Protein AF-A0A962HB87-F1 (afdb_monomer)

Radius of gyration: 20.42 Å; Cα contacts (8 Å, |Δi|>4): 822; chains: 1; bounding box: 53×72×51 Å

pLDDT: mean 78.29, std 20.95, range [30.58, 98.19]

Structure (mmCIF, N/CA/C/O backbone):
data_AF-A0A962HB87-F1
#
_entry.id   AF-A0A962HB87-F1
#
loop_
_atom_site.group_PDB
_atom_site.id
_atom_site.type_symbol
_atom_site.label_atom_id
_atom_site.label_alt_id
_atom_site.label_comp_id
_atom_site.label_asym_id
_atom_site.label_entity_id
_atom_site.label_seq_id
_atom_site.pdbx_PDB_ins_code
_atom_site.Cartn_x
_atom_site.Cartn_y
_atom_site.Cartn_z
_atom_site.occupancy
_atom_site.B_iso_or_equiv
_atom_site.auth_seq_id
_atom_site.auth_comp_id
_atom_site.auth_asym_id
_atom_site.auth_atom_id
_atom_site.pdbx_PDB_model_num
ATOM 1 N N . MET A 1 1 ? -7.425 15.024 -18.442 1.00 39.56 1 MET A N 1
ATOM 2 C CA . MET A 1 1 ? -6.802 15.420 -17.168 1.00 39.56 1 MET A CA 1
ATOM 3 C C . MET A 1 1 ? -7.859 16.196 -16.422 1.00 39.56 1 MET A C 1
ATOM 5 O O . MET A 1 1 ? -8.235 17.252 -16.914 1.00 39.56 1 MET A O 1
ATOM 9 N N . LEU A 1 2 ? -8.414 15.653 -15.336 1.00 40.72 2 LEU A N 1
ATOM 10 C CA . LEU A 1 2 ? -9.205 16.483 -14.429 1.00 40.72 2 LEU A CA 1
ATOM 11 C C . LEU A 1 2 ? -8.192 17.249 -13.582 1.00 40.72 2 LEU A C 1
ATOM 13 O O . LEU A 1 2 ? -7.713 16.744 -12.571 1.00 40.72 2 LEU A O 1
ATOM 17 N N . LEU A 1 3 ? -7.794 18.420 -14.068 1.00 38.81 3 LEU A N 1
ATOM 18 C CA . LEU A 1 3 ? -7.028 19.355 -13.265 1.00 38.81 3 LEU A CA 1
ATOM 19 C C . LEU A 1 3 ? -8.035 20.120 -12.414 1.00 38.81 3 LEU A C 1
ATOM 21 O O . LEU A 1 3 ? -8.744 20.989 -12.918 1.00 38.81 3 LEU A O 1
ATOM 25 N N . VAL A 1 4 ? -8.138 19.755 -11.140 1.00 46.34 4 VAL A N 1
ATOM 26 C CA . VAL A 1 4 ? -8.880 20.563 -10.173 1.00 46.34 4 VAL A C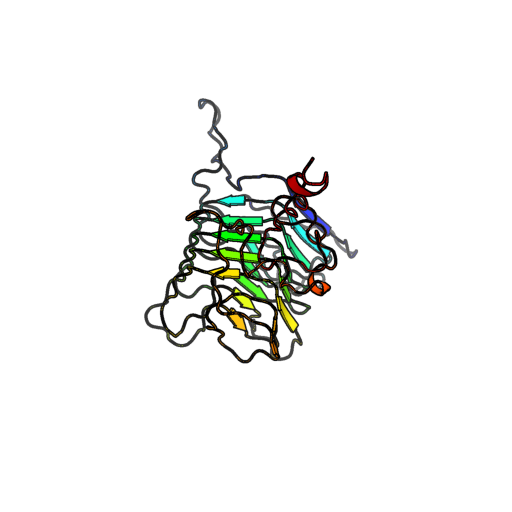A 1
ATOM 27 C C . VAL A 1 4 ? -7.919 21.642 -9.681 1.00 46.34 4 VAL A C 1
ATOM 29 O O . VAL A 1 4 ? -7.225 21.458 -8.686 1.00 46.34 4 VAL A O 1
ATOM 32 N N . ASN A 1 5 ? -7.822 22.741 -10.432 1.00 36.81 5 ASN A N 1
ATOM 33 C CA . ASN A 1 5 ? -7.091 23.924 -9.986 1.00 36.81 5 ASN A CA 1
ATOM 34 C C . ASN A 1 5 ? -7.968 24.701 -9.004 1.00 36.81 5 ASN A C 1
ATOM 36 O O . ASN A 1 5 ? -8.999 25.255 -9.385 1.00 36.81 5 ASN A O 1
ATOM 40 N N . PHE A 1 6 ? -7.543 24.760 -7.747 1.00 46.97 6 PHE A N 1
ATOM 41 C CA . PHE A 1 6 ? -8.095 25.693 -6.775 1.00 46.97 6 PHE A CA 1
ATOM 42 C C . PHE A 1 6 ? -7.324 27.011 -6.889 1.00 46.97 6 PHE A C 1
ATOM 44 O O . PHE A 1 6 ? -6.296 27.189 -6.246 1.00 46.97 6 PHE A O 1
ATOM 51 N N . GLU A 1 7 ? -7.784 27.935 -7.735 1.00 34.09 7 GLU A N 1
ATOM 52 C CA . GLU A 1 7 ? -7.270 29.308 -7.705 1.00 34.09 7 GLU A CA 1
ATOM 53 C C . GLU A 1 7 ? -7.889 30.050 -6.516 1.00 34.09 7 GLU A C 1
ATOM 55 O O . GLU A 1 7 ? -9.057 30.441 -6.542 1.00 34.09 7 GLU A O 1
ATOM 60 N N . THR A 1 8 ? -7.112 30.262 -5.455 1.00 42.31 8 THR A N 1
ATOM 61 C CA . THR A 1 8 ? -7.540 31.088 -4.323 1.00 42.31 8 THR A CA 1
ATOM 62 C C . THR A 1 8 ? -7.054 32.522 -4.513 1.00 42.31 8 THR A C 1
ATOM 64 O O . THR A 1 8 ? -5.882 32.831 -4.311 1.00 42.31 8 THR A O 1
ATOM 67 N N . ARG A 1 9 ? -7.964 33.433 -4.870 1.00 35.62 9 ARG A N 1
ATOM 68 C CA . ARG A 1 9 ? -7.764 34.885 -4.731 1.00 35.62 9 ARG A CA 1
ATOM 69 C C . ARG A 1 9 ? -8.568 35.399 -3.543 1.00 35.62 9 ARG A C 1
ATOM 71 O O . ARG A 1 9 ? -9.601 36.019 -3.762 1.00 35.62 9 ARG A O 1
ATOM 78 N N . LEU A 1 10 ? -8.138 35.168 -2.305 1.00 40.84 10 LEU A N 1
ATOM 79 C CA . LEU A 1 10 ? -8.706 35.902 -1.168 1.00 40.84 10 LEU A CA 1
ATOM 80 C C . LEU A 1 10 ? -7.620 36.257 -0.144 1.00 40.84 10 LEU A C 1
ATOM 82 O O . LEU A 1 10 ? -6.915 35.363 0.317 1.00 40.84 10 LEU A O 1
ATOM 86 N N . PRO A 1 11 ? -7.469 37.546 0.212 1.00 42.53 11 PRO A N 1
ATOM 87 C CA . PRO A 1 11 ? -6.546 37.968 1.250 1.00 42.53 11 PRO A CA 1
ATOM 88 C C . PRO A 1 11 ? -7.166 37.779 2.643 1.00 42.53 11 PRO A C 1
ATOM 90 O O . PRO A 1 11 ? -8.218 38.346 2.937 1.00 42.53 11 PRO A O 1
ATOM 93 N N . GLY A 1 12 ? -6.461 37.047 3.510 1.00 48.28 12 GLY A N 1
ATOM 94 C CA . GLY A 1 12 ? -6.441 37.316 4.950 1.00 48.28 12 GLY A CA 1
ATOM 95 C C . GLY A 1 12 ? -7.470 36.613 5.833 1.00 48.28 12 GLY A C 1
ATOM 96 O O . GLY A 1 12 ? -8.131 37.303 6.597 1.00 48.28 12 GLY A O 1
ATOM 97 N N . ASN A 1 13 ? -7.575 35.280 5.777 1.00 46.69 13 ASN A N 1
ATOM 98 C CA . ASN A 1 13 ? -7.999 34.434 6.907 1.00 46.69 13 ASN A CA 1
ATOM 99 C C . ASN A 1 13 ? -7.683 32.960 6.599 1.00 46.69 13 ASN A C 1
ATOM 101 O O . ASN A 1 13 ? -7.999 32.482 5.509 1.00 46.69 13 ASN A O 1
ATOM 105 N N . SER A 1 14 ? -7.122 32.237 7.573 1.00 50.66 14 SER A N 1
ATOM 106 C CA . SER A 1 14 ? -6.808 30.805 7.498 1.00 50.66 14 SER A CA 1
ATOM 107 C C . SER A 1 14 ? -8.081 29.978 7.281 1.00 50.66 14 SER A C 1
ATOM 109 O O . SER A 1 14 ? -8.786 29.623 8.224 1.00 50.66 14 SER A O 1
ATOM 111 N N . ALA A 1 15 ? -8.420 29.705 6.026 1.00 53.00 15 ALA A N 1
ATOM 112 C CA . ALA A 1 15 ? -9.544 28.849 5.680 1.00 53.00 15 ALA A CA 1
ATOM 113 C C . ALA A 1 15 ? -9.094 27.382 5.713 1.00 53.00 15 ALA A C 1
ATOM 115 O O . ALA A 1 15 ? -8.174 26.996 4.995 1.00 53.00 15 ALA A O 1
ATOM 116 N N . SER A 1 16 ? -9.747 26.559 6.537 1.00 50.25 16 SER A N 1
ATOM 117 C CA . SER A 1 16 ? -9.610 25.103 6.465 1.00 50.25 16 SER A CA 1
ATOM 118 C C . SER A 1 16 ? -10.424 24.583 5.286 1.00 50.25 16 SER A C 1
ATOM 120 O O . SER A 1 16 ? -11.636 24.805 5.213 1.00 50.25 16 SER A O 1
ATOM 122 N N . TYR A 1 17 ? -9.770 23.878 4.367 1.00 54.25 17 TYR A N 1
ATOM 123 C CA . TYR A 1 17 ? -10.432 23.283 3.211 1.00 54.25 17 TYR A CA 1
ATOM 124 C C . TYR A 1 17 ? -10.603 21.777 3.414 1.00 54.25 17 TYR A C 1
ATOM 126 O O . TYR A 1 17 ? -9.676 21.072 3.812 1.00 54.25 17 TYR A O 1
ATOM 134 N N . HIS A 1 18 ? -11.796 21.278 3.095 1.00 53.50 18 HIS A N 1
ATOM 135 C CA . HIS A 1 18 ? -12.068 19.850 2.989 1.00 53.50 18 HIS A CA 1
ATOM 136 C C . HIS A 1 18 ? -12.361 19.522 1.529 1.00 53.50 18 HIS A C 1
ATOM 138 O O . HIS A 1 18 ? -13.413 19.881 1.001 1.00 53.50 18 HIS A O 1
ATOM 144 N N . PHE A 1 19 ? -11.430 18.831 0.877 1.00 63.41 19 PHE A N 1
ATOM 145 C CA . PHE A 1 19 ? -11.654 18.260 -0.445 1.00 63.41 19 PHE A CA 1
ATOM 146 C C . PHE A 1 19 ? -11.861 1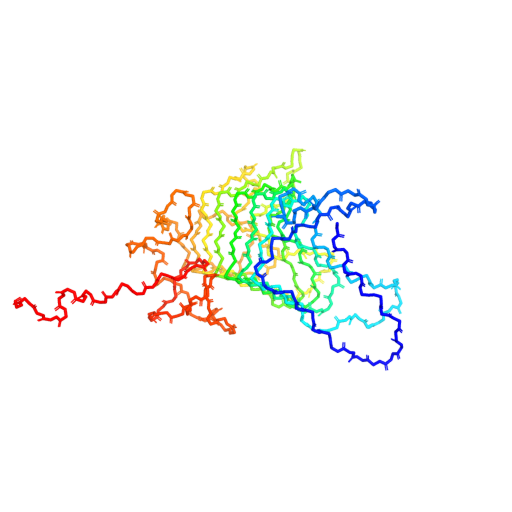6.756 -0.303 1.00 63.41 19 PHE A C 1
ATOM 148 O O . PHE A 1 19 ? -10.965 16.040 0.151 1.00 63.41 19 PHE A O 1
ATOM 155 N N . ARG A 1 20 ? -13.052 16.280 -0.678 1.00 60.31 20 ARG A N 1
ATOM 156 C CA . ARG A 1 20 ? -13.394 14.858 -0.673 1.00 60.31 20 ARG A CA 1
ATOM 157 C C . ARG A 1 20 ? -13.777 14.414 -2.074 1.00 60.31 20 ARG A C 1
ATOM 159 O O . ARG A 1 20 ? -14.745 14.915 -2.641 1.00 60.31 20 ARG A O 1
ATOM 166 N N . LEU A 1 21 ? -13.052 13.427 -2.587 1.00 67.25 21 LEU A N 1
ATOM 167 C CA . LEU A 1 21 ? -13.475 12.634 -3.736 1.00 67.25 21 LEU A CA 1
ATOM 168 C C . LEU A 1 21 ? -13.916 11.265 -3.225 1.00 67.25 21 LEU A C 1
ATOM 170 O O . LEU A 1 21 ? -13.151 10.584 -2.541 1.00 67.25 21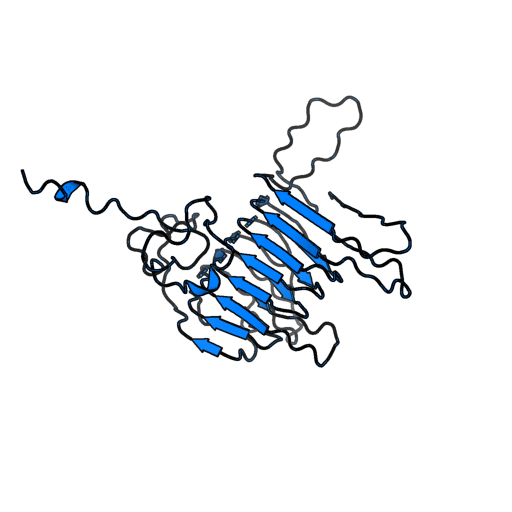 LEU A O 1
ATOM 174 N N . SER A 1 22 ? -15.157 10.885 -3.524 1.00 52.31 22 SER A N 1
ATOM 175 C CA . SER A 1 22 ? -15.728 9.610 -3.088 1.00 52.31 22 SER A CA 1
ATOM 176 C C . SER A 1 22 ? -16.759 9.064 -4.065 1.00 52.31 22 SER A C 1
ATOM 178 O O . SER A 1 22 ? -17.459 9.836 -4.720 1.00 52.31 22 SER A O 1
ATOM 180 N N . GLY A 1 23 ? -16.897 7.740 -4.083 1.00 46.09 23 GLY A N 1
ATOM 181 C CA . GLY A 1 23 ? -17.820 6.996 -4.942 1.00 46.09 23 GLY A CA 1
ATOM 182 C C . GLY A 1 23 ? -17.045 6.134 -5.933 1.00 46.09 23 GLY A C 1
ATOM 183 O O . GLY A 1 23 ? -15.919 6.489 -6.262 1.00 46.09 23 GLY A O 1
ATOM 184 N N . GLY A 1 24 ? -17.644 5.024 -6.393 1.00 46.91 24 GLY A N 1
ATOM 185 C CA . GLY A 1 24 ? -17.055 4.027 -7.307 1.00 46.91 24 GLY A CA 1
ATOM 186 C C . GLY A 1 24 ? -16.777 4.573 -8.711 1.00 46.91 24 GLY A C 1
ATOM 187 O O . GLY A 1 24 ? -17.326 4.114 -9.709 1.00 46.91 24 GLY A O 1
ATOM 188 N N . TRP A 1 25 ? -15.969 5.620 -8.764 1.00 46.50 25 TRP A N 1
ATOM 189 C CA . TRP A 1 25 ? -15.557 6.343 -9.943 1.00 46.50 25 TRP A CA 1
ATOM 190 C C . TRP A 1 25 ? -14.415 5.557 -10.577 1.00 46.50 25 TRP A C 1
ATOM 192 O O . TRP A 1 25 ? -13.350 5.407 -9.974 1.00 46.50 25 TRP A O 1
ATOM 202 N N . ASN A 1 26 ? -14.621 5.080 -11.804 1.00 48.66 26 ASN A N 1
ATOM 203 C CA . ASN A 1 26 ? -13.505 4.759 -12.684 1.00 48.66 26 ASN A CA 1
ATOM 204 C C . ASN A 1 26 ? -12.923 6.099 -13.136 1.00 48.66 26 ASN A C 1
ATOM 206 O O . ASN A 1 26 ? -13.528 6.782 -13.964 1.00 48.66 26 ASN A O 1
ATOM 210 N N . ALA A 1 27 ? -11.799 6.516 -12.544 1.00 47.53 27 ALA A N 1
ATOM 211 C CA . ALA A 1 27 ? -11.154 7.794 -12.847 1.00 47.53 27 ALA A CA 1
ATOM 212 C C . ALA A 1 27 ? -10.672 7.798 -14.305 1.00 47.53 27 ALA A C 1
ATOM 214 O O . ALA A 1 27 ? -9.601 7.314 -14.664 1.00 47.53 27 ALA A O 1
ATOM 215 N N . GLY A 1 28 ? -11.550 8.309 -15.155 1.00 41.16 28 GLY A N 1
ATOM 216 C CA . GLY A 1 28 ? -11.690 7.869 -16.521 1.00 41.16 28 GLY A CA 1
ATOM 217 C C . GLY A 1 28 ? -12.149 9.001 -17.423 1.00 41.16 28 GLY A C 1
ATOM 218 O O . GLY A 1 28 ? -13.159 8.841 -18.094 1.00 41.16 28 GLY A O 1
ATOM 219 N N . CYS A 1 29 ? -11.538 10.190 -17.365 1.00 39.91 29 CYS A N 1
ATOM 220 C CA . CYS A 1 29 ? -12.076 11.330 -18.110 1.00 39.91 29 CYS A CA 1
ATOM 221 C C . CYS A 1 29 ? -12.055 11.055 -19.620 1.00 39.91 29 CYS A C 1
ATOM 223 O O . CYS A 1 29 ? -10.989 11.008 -20.239 1.00 39.91 29 CYS A O 1
ATOM 225 N N . THR A 1 30 ? -13.249 10.939 -20.200 1.00 36.50 30 THR A N 1
ATOM 226 C CA . THR A 1 30 ? -13.499 10.993 -21.637 1.00 36.50 30 THR A CA 1
ATOM 227 C C . THR A 1 30 ? -13.106 12.353 -22.201 1.00 36.50 30 THR A C 1
ATOM 229 O O . THR A 1 30 ? -13.353 13.398 -21.596 1.00 36.50 30 THR A O 1
ATOM 232 N N . GLN A 1 31 ? -12.539 12.337 -23.403 1.00 37.16 31 GLN A N 1
ATOM 233 C CA . GLN A 1 31 ? -12.511 13.489 -24.293 1.00 37.16 31 GLN A CA 1
ATOM 234 C C . GLN A 1 31 ? -13.960 13.929 -24.557 1.00 37.16 31 GLN A C 1
ATOM 236 O O . GLN A 1 31 ? -14.792 13.111 -24.945 1.00 37.16 31 GLN A O 1
ATOM 241 N N . GLN A 1 32 ? -14.276 15.202 -24.325 1.00 32.53 32 GLN A N 1
ATOM 242 C CA . GLN A 1 32 ? -15.564 15.766 -24.717 1.00 32.53 32 GLN A CA 1
ATOM 243 C C . GLN A 1 32 ? -15.655 15.707 -26.249 1.00 32.53 32 GLN A C 1
ATOM 245 O O . GLN A 1 32 ? -14.817 16.291 -26.940 1.00 32.53 32 GLN A O 1
ATOM 250 N N . ALA A 1 33 ? -16.632 14.975 -26.791 1.00 35.03 33 ALA A N 1
ATOM 251 C CA . ALA A 1 33 ? -16.948 15.072 -28.209 1.00 35.03 33 ALA A CA 1
ATOM 252 C C . ALA A 1 33 ? -17.408 16.507 -28.506 1.00 35.03 33 ALA A C 1
ATOM 254 O O . ALA A 1 33 ? -18.219 17.075 -27.770 1.00 35.03 33 ALA A O 1
ATOM 255 N N . LEU A 1 34 ? -16.871 17.091 -29.579 1.00 33.53 34 LEU A N 1
ATOM 256 C CA . LEU A 1 34 ? -17.346 18.364 -30.119 1.00 33.53 34 LEU A CA 1
ATOM 257 C C . LEU A 1 34 ? -18.866 18.287 -30.386 1.00 33.53 34 LEU A C 1
ATOM 259 O O . LEU A 1 34 ? -19.377 17.191 -30.646 1.00 33.53 34 LEU A O 1
ATOM 263 N N . PRO A 1 35 ? -19.600 19.415 -30.348 1.00 30.58 35 PRO A N 1
ATOM 264 C CA . PRO A 1 35 ? -21.048 19.417 -30.552 1.00 30.58 35 PRO A CA 1
ATOM 265 C C . PRO A 1 35 ? -21.434 18.712 -31.869 1.00 30.58 35 PRO A C 1
ATOM 267 O O . PRO A 1 35 ? -21.074 19.191 -32.942 1.00 30.58 35 PRO A O 1
ATOM 270 N N . GLY A 1 36 ? -22.148 17.575 -31.786 1.00 46.28 36 GLY A N 1
ATOM 271 C CA . GLY A 1 36 ? -22.708 16.850 -32.943 1.00 46.28 36 GLY A CA 1
ATOM 272 C C . GLY A 1 36 ? -22.359 15.357 -33.102 1.00 46.28 36 GLY A C 1
ATOM 273 O O . GLY A 1 36 ? -22.821 14.747 -34.063 1.00 46.28 36 GLY A O 1
ATOM 274 N N . GLY A 1 37 ? -21.572 14.743 -32.210 1.00 36.19 37 GLY A N 1
ATOM 275 C CA . GLY A 1 37 ? -21.250 13.303 -32.276 1.00 36.19 37 GLY A CA 1
ATOM 276 C C . GLY A 1 37 ? -22.260 12.380 -31.561 1.00 36.19 37 GLY A C 1
ATOM 277 O O . GLY A 1 37 ? -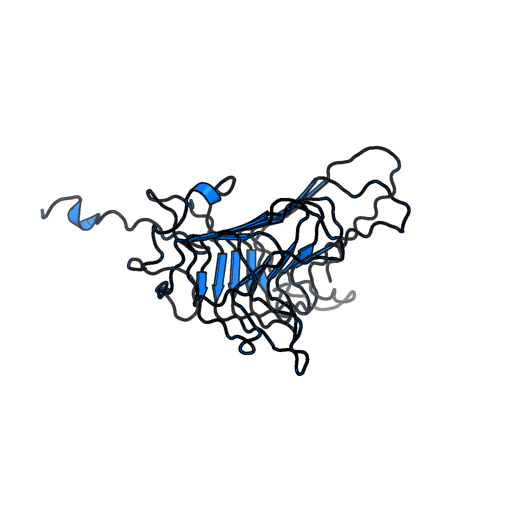22.929 12.830 -30.628 1.00 36.19 37 GLY A O 1
ATOM 278 N N . PRO A 1 38 ? -22.376 11.090 -31.954 1.00 33.47 38 PRO A N 1
ATOM 279 C CA . PRO A 1 38 ? -23.197 10.110 -31.239 1.00 33.47 38 PRO A CA 1
ATOM 280 C C . PRO A 1 38 ? -22.684 9.887 -29.805 1.00 33.47 38 PRO A C 1
ATOM 282 O O . PRO A 1 38 ? -21.504 10.090 -29.516 1.00 33.47 38 PRO A O 1
ATOM 285 N N . ALA A 1 39 ? -23.599 9.497 -28.912 1.00 35.88 39 ALA A N 1
ATOM 286 C CA . ALA A 1 39 ? -23.406 9.417 -27.463 1.00 35.88 39 ALA A CA 1
ATOM 287 C C . ALA A 1 39 ? -22.069 8.774 -27.045 1.00 35.88 39 ALA A C 1
ATOM 289 O O . ALA A 1 39 ? -21.731 7.665 -27.456 1.00 35.88 39 ALA A O 1
ATOM 290 N N . SER A 1 40 ? -21.324 9.483 -26.196 1.00 34.34 40 SER A N 1
ATOM 291 C CA . SER A 1 40 ? -20.071 9.011 -25.605 1.00 34.34 40 SER A CA 1
ATOM 292 C C . SER A 1 40 ? -20.368 8.126 -24.392 1.00 34.34 40 SER A C 1
ATOM 294 O O . SER A 1 40 ? -21.037 8.562 -23.457 1.00 34.34 40 SER A O 1
ATOM 296 N N . ILE A 1 41 ? -19.869 6.891 -24.398 1.00 36.44 41 ILE A N 1
ATOM 297 C CA . ILE A 1 41 ? -19.874 6.013 -23.222 1.00 36.44 41 ILE A CA 1
ATOM 298 C C . ILE A 1 41 ? -18.694 6.429 -22.329 1.00 36.44 41 ILE A C 1
ATOM 300 O O . ILE A 1 41 ? -17.555 6.475 -22.791 1.00 36.44 41 ILE A O 1
ATOM 304 N N . ILE A 1 42 ? -18.971 6.763 -21.065 1.00 36.12 42 ILE A N 1
ATOM 305 C CA . ILE A 1 42 ? -17.969 7.095 -20.040 1.00 36.12 42 ILE A CA 1
ATOM 306 C C . ILE A 1 42 ? -17.730 5.829 -19.207 1.00 36.12 42 ILE A C 1
ATOM 308 O O . ILE A 1 42 ? -18.409 5.612 -18.208 1.00 36.12 42 ILE A O 1
ATOM 312 N N . ASP A 1 43 ? -16.813 4.960 -19.636 1.00 38.47 43 ASP A N 1
ATOM 313 C CA . ASP A 1 43 ? -16.469 3.711 -18.926 1.00 38.47 43 ASP A CA 1
ATOM 314 C C . ASP A 1 43 ? -15.082 3.745 -18.253 1.00 38.47 43 ASP A C 1
ATOM 316 O O . ASP A 1 43 ? -14.717 2.835 -17.506 1.00 38.47 43 ASP A O 1
ATOM 320 N N . GLY A 1 44 ? -14.311 4.811 -18.488 1.00 38.47 44 GLY A N 1
ATOM 321 C CA . GLY A 1 44 ? -12.958 4.988 -17.969 1.00 38.47 44 GLY A CA 1
ATOM 322 C C . GLY A 1 44 ? -11.899 4.074 -18.588 1.00 38.47 44 GLY A C 1
ATOM 323 O O . GLY A 1 44 ? -10.744 4.102 -18.155 1.00 38.47 44 GLY A O 1
ATOM 324 N N . ALA A 1 45 ? -12.226 3.319 -19.638 1.00 34.84 45 ALA A N 1
ATOM 325 C CA . ALA A 1 45 ? -11.224 2.615 -20.416 1.00 34.84 45 ALA A CA 1
ATOM 326 C C . ALA A 1 45 ? -10.355 3.643 -21.172 1.00 34.84 45 ALA A C 1
ATOM 328 O O . ALA A 1 45 ? -10.840 4.397 -22.012 1.00 34.84 45 ALA A O 1
ATOM 329 N N . ASN A 1 46 ? -9.042 3.648 -20.905 1.00 39.09 46 ASN A N 1
ATOM 330 C CA . ASN A 1 46 ? -8.019 4.473 -21.579 1.00 39.09 46 ASN A CA 1
ATOM 331 C C . ASN A 1 46 ? -7.861 5.936 -21.108 1.00 39.09 46 ASN A C 1
ATOM 333 O O . ASN A 1 46 ? -7.345 6.763 -21.868 1.00 39.09 46 ASN A O 1
ATOM 337 N N . SER A 1 47 ? -8.223 6.280 -19.867 1.00 41.94 47 SER A N 1
ATOM 338 C CA . SER A 1 47 ? -7.857 7.592 -19.306 1.00 41.94 47 SER A CA 1
ATOM 339 C C . SER A 1 47 ? -6.345 7.709 -19.112 1.00 41.94 47 SER A C 1
ATOM 341 O O . SER A 1 47 ? -5.768 7.238 -18.140 1.00 41.94 47 SER A O 1
ATOM 343 N N . ARG A 1 48 ? -5.691 8.385 -20.057 1.00 44.62 48 ARG A N 1
ATOM 344 C CA . ARG A 1 48 ? -4.241 8.635 -20.049 1.00 44.62 48 ARG A CA 1
ATOM 345 C C . ARG A 1 48 ? -3.791 9.697 -19.040 1.00 44.62 48 ARG A C 1
ATOM 347 O O . ARG A 1 48 ? -2.643 10.116 -19.108 1.00 44.62 48 ARG A O 1
ATOM 354 N N . ASN A 1 49 ? -4.676 10.205 -18.178 1.00 44.97 49 ASN A N 1
ATOM 355 C CA . ASN A 1 49 ? -4.387 11.413 -17.409 1.00 44.97 49 ASN A CA 1
ATOM 356 C C . ASN A 1 49 ? -4.537 11.229 -15.884 1.00 44.97 49 ASN A C 1
ATOM 358 O O . ASN A 1 49 ? -5.606 10.796 -15.452 1.00 44.97 49 ASN A O 1
ATOM 362 N N . PRO A 1 50 ? -3.529 11.649 -15.092 1.00 53.22 50 PRO A N 1
ATOM 363 C CA . PRO A 1 50 ? -3.557 11.710 -13.626 1.00 53.22 50 PRO A CA 1
ATOM 364 C C . PRO A 1 50 ? -4.760 12.443 -13.026 1.00 53.22 50 PRO A C 1
ATOM 366 O O . PRO A 1 50 ? -5.232 13.427 -13.610 1.00 53.22 50 PRO A O 1
ATOM 369 N N . LEU A 1 51 ? -5.147 12.071 -11.798 1.00 61.56 51 LEU A N 1
ATOM 370 C CA . LEU A 1 51 ? -5.662 13.048 -10.838 1.00 61.56 51 LEU A CA 1
ATOM 371 C C . LEU A 1 51 ? -4.447 13.778 -10.249 1.00 61.56 51 LEU A C 1
ATOM 373 O O . LEU A 1 51 ? -3.763 13.284 -9.351 1.00 61.56 51 LEU A O 1
ATOM 377 N N . ALA A 1 52 ? -4.159 14.957 -10.789 1.00 51.94 52 ALA A N 1
ATOM 378 C CA . ALA A 1 52 ? -3.170 15.860 -10.221 1.00 51.94 52 ALA A CA 1
ATOM 379 C C . ALA A 1 52 ? -3.904 16.905 -9.378 1.00 51.94 52 ALA A C 1
ATOM 381 O O . ALA A 1 52 ? -4.615 17.750 -9.923 1.00 51.94 52 ALA A O 1
ATOM 382 N N . ILE A 1 53 ? -3.734 16.842 -8.057 1.00 57.28 53 ILE A N 1
ATOM 383 C CA . ILE A 1 53 ? -4.124 17.934 -7.163 1.00 57.28 53 ILE A CA 1
ATOM 384 C C . ILE A 1 53 ? -2.836 18.694 -6.886 1.00 57.28 53 ILE A C 1
ATOM 386 O O . ILE A 1 53 ? -2.072 18.356 -5.982 1.00 57.28 53 ILE A O 1
ATOM 390 N N . ARG A 1 54 ? -2.553 19.686 -7.728 1.00 48.72 54 ARG A N 1
ATOM 391 C CA . ARG A 1 54 ? -1.417 20.577 -7.521 1.00 48.72 54 ARG A CA 1
ATOM 392 C C . ARG A 1 54 ? -1.930 21.837 -6.846 1.00 48.72 54 ARG A C 1
ATOM 394 O O . ARG A 1 54 ? -2.612 22.642 -7.469 1.00 48.72 54 ARG A O 1
ATOM 401 N N . LEU A 1 55 ? -1.618 21.983 -5.565 1.00 50.75 55 LEU A N 1
ATOM 402 C CA . LEU A 1 55 ? -1.802 23.240 -4.854 1.00 50.75 55 LEU A CA 1
ATOM 403 C C . LEU A 1 55 ? -0.535 24.053 -5.120 1.00 50.75 55 LEU A C 1
ATOM 405 O O . LEU A 1 55 ? 0.443 23.964 -4.388 1.00 50.75 55 LEU A O 1
ATOM 409 N N . GLU A 1 56 ? -0.490 24.739 -6.262 1.00 43.50 56 GLU A N 1
ATOM 410 C CA . GLU A 1 56 ? 0.622 25.642 -6.546 1.00 43.50 56 GLU A CA 1
ATOM 411 C C . GLU A 1 56 ? 0.517 26.841 -5.598 1.00 43.50 56 GLU A C 1
ATOM 413 O O . GLU A 1 56 ? -0.411 27.641 -5.707 1.00 43.50 56 GLU A O 1
ATOM 418 N N . SER A 1 57 ? 1.473 26.979 -4.675 1.00 39.12 57 SER A N 1
ATOM 419 C CA . SER A 1 57 ? 1.726 28.280 -4.055 1.00 39.12 57 SER A CA 1
ATOM 420 C C . SER A 1 57 ? 2.095 29.255 -5.184 1.00 39.12 57 SER A C 1
ATOM 422 O O . SER A 1 57 ? 3.027 28.962 -5.946 1.00 39.12 57 SER A O 1
ATOM 424 N N . PRO A 1 58 ? 1.374 30.378 -5.372 1.00 37.81 58 PRO A N 1
ATOM 425 C CA . PRO A 1 58 ? 1.654 31.311 -6.449 1.00 37.81 58 PRO A CA 1
ATOM 426 C C . PRO A 1 58 ? 2.909 32.131 -6.113 1.00 37.81 58 PRO A C 1
ATOM 428 O O . PRO A 1 58 ? 2.848 33.298 -5.745 1.00 37.81 58 PRO A O 1
ATOM 431 N N . GLY A 1 59 ? 4.083 31.522 -6.262 1.00 41.66 59 GLY A N 1
ATOM 432 C CA . GLY A 1 59 ? 5.376 32.188 -6.134 1.00 41.66 59 GLY A CA 1
ATOM 433 C C . GLY A 1 59 ? 5.923 32.307 -4.701 1.00 41.66 59 GLY A C 1
ATOM 434 O O . GLY A 1 59 ? 5.254 31.973 -3.729 1.00 41.66 59 GLY A O 1
ATOM 435 N N . PRO A 1 60 ? 7.169 32.797 -4.559 1.00 44.75 60 PRO A N 1
ATOM 436 C CA . PRO A 1 60 ? 7.972 32.729 -3.328 1.00 44.75 60 PRO A CA 1
ATOM 437 C C . PRO A 1 60 ? 7.466 33.577 -2.142 1.00 44.75 60 PRO A C 1
ATOM 439 O O . PRO A 1 60 ? 8.170 33.685 -1.145 1.00 44.75 60 PRO A O 1
ATOM 442 N N . ASN A 1 61 ? 6.281 34.190 -2.236 1.00 42.66 61 ASN A N 1
ATOM 443 C CA . ASN A 1 61 ? 5.812 35.220 -1.301 1.00 42.66 61 ASN A CA 1
ATOM 444 C C . ASN A 1 61 ? 4.417 34.962 -0.700 1.00 42.66 61 ASN A C 1
ATOM 446 O O . ASN A 1 61 ? 3.858 35.872 -0.090 1.00 42.66 61 ASN A O 1
ATOM 450 N N . PHE A 1 62 ? 3.839 33.765 -0.845 1.00 44.03 62 PHE A N 1
ATOM 451 C CA . PHE A 1 62 ? 2.642 33.395 -0.081 1.00 44.03 62 PHE A CA 1
ATOM 452 C C . PHE A 1 62 ? 3.050 32.627 1.176 1.00 44.03 62 PHE A C 1
ATOM 454 O O . PHE A 1 62 ? 3.578 31.523 1.101 1.00 44.03 62 PHE A O 1
ATOM 461 N N . THR A 1 63 ? 2.823 33.248 2.332 1.00 51.22 63 THR A N 1
ATOM 462 C CA . THR A 1 63 ? 3.151 32.736 3.673 1.00 51.22 63 THR A CA 1
ATOM 463 C C . THR A 1 63 ? 2.083 31.815 4.265 1.00 51.22 63 THR A C 1
ATOM 465 O O . THR A 1 63 ? 2.230 31.383 5.401 1.00 51.22 63 THR A O 1
ATOM 468 N N . GLU A 1 64 ? 1.004 31.531 3.535 1.00 56.00 64 GLU A N 1
ATOM 469 C CA . GLU A 1 64 ? -0.094 30.686 4.012 1.00 56.00 64 GLU A CA 1
ATOM 470 C C . GLU A 1 64 ? -0.360 29.588 2.983 1.00 56.00 64 GLU A C 1
ATOM 472 O O . GLU A 1 64 ? -1.055 29.810 1.988 1.00 56.00 64 GLU A O 1
ATOM 477 N N . ASN A 1 65 ? 0.218 28.404 3.195 1.00 59.72 65 ASN A N 1
ATOM 478 C CA . ASN A 1 65 ? -0.216 27.237 2.442 1.00 59.72 65 ASN A CA 1
ATOM 479 C C . ASN A 1 65 ? -1.568 26.762 3.006 1.00 59.72 65 ASN A C 1
ATOM 481 O O . ASN A 1 65 ? -1.866 26.940 4.190 1.00 59.72 65 ASN A O 1
ATOM 485 N N . PRO A 1 66 ? -2.428 26.165 2.170 1.00 59.25 66 PRO A N 1
ATOM 486 C CA . PRO A 1 66 ? -3.704 25.639 2.633 1.00 59.25 66 PRO A CA 1
ATOM 487 C C . PRO A 1 66 ? -3.488 24.536 3.679 1.00 59.25 66 PRO A C 1
ATOM 489 O O . PRO A 1 66 ? -2.855 23.517 3.399 1.00 59.25 66 PRO A O 1
ATOM 492 N N . THR A 1 67 ? -4.070 24.734 4.862 1.00 69.50 67 THR A N 1
ATOM 493 C CA . THR A 1 67 ? -4.155 23.738 5.937 1.00 69.50 67 THR A CA 1
ATOM 494 C C . THR A 1 67 ? -5.466 22.950 5.825 1.00 69.50 67 THR A C 1
ATOM 496 O O . THR A 1 67 ? -6.468 23.437 5.287 1.00 69.50 67 THR A O 1
ATOM 499 N N . GLY A 1 68 ? -5.483 21.706 6.311 1.00 83.50 68 GLY A N 1
ATOM 500 C CA . GLY A 1 68 ? -6.678 20.854 6.297 1.00 83.50 68 GLY A CA 1
ATOM 501 C C . GLY A 1 68 ? -6.386 19.399 5.943 1.00 83.50 68 GLY A C 1
ATOM 502 O O . GLY A 1 68 ? -5.291 18.894 6.193 1.00 83.50 68 GLY A O 1
ATOM 503 N N . THR A 1 69 ? -7.379 18.718 5.361 1.00 83.50 69 THR A N 1
ATOM 504 C CA . THR A 1 69 ? -7.259 17.309 4.960 1.00 83.50 69 THR A CA 1
ATOM 505 C C . THR A 1 69 ? -7.781 17.081 3.543 1.00 83.50 69 THR A C 1
ATOM 507 O O . THR A 1 69 ? -8.937 17.381 3.235 1.00 83.50 69 THR A O 1
ATOM 510 N N . ILE A 1 70 ? -6.950 16.479 2.695 1.00 84.75 70 ILE A N 1
ATOM 511 C CA . ILE A 1 70 ? -7.333 15.942 1.386 1.00 84.75 70 ILE A CA 1
ATOM 512 C C . ILE A 1 70 ? -7.760 14.488 1.586 1.00 84.75 70 ILE A C 1
ATOM 514 O O . ILE A 1 70 ? -6.965 13.685 2.064 1.00 84.75 70 ILE A O 1
ATOM 518 N N . THR A 1 71 ? -8.999 14.137 1.233 1.00 85.81 71 THR A N 1
ATOM 519 C CA . THR A 1 71 ? -9.512 12.761 1.371 1.00 85.81 71 THR A CA 1
ATOM 520 C C . THR A 1 71 ? -9.847 12.144 0.015 1.00 85.81 71 THR A C 1
ATOM 522 O O . THR A 1 71 ? -10.664 12.680 -0.739 1.00 85.81 71 THR A O 1
ATOM 525 N N . ILE A 1 72 ? -9.249 10.988 -0.269 1.00 84.88 72 ILE A N 1
ATOM 526 C CA . ILE A 1 72 ? -9.519 10.138 -1.432 1.00 84.88 72 ILE A CA 1
ATOM 527 C C . ILE A 1 72 ? -10.085 8.819 -0.909 1.00 84.88 72 ILE A C 1
ATOM 529 O O . ILE A 1 72 ? -9.380 8.069 -0.240 1.00 84.88 72 ILE A O 1
ATOM 533 N N . ASP A 1 73 ? -11.351 8.540 -1.201 1.00 88.06 73 ASP A N 1
ATOM 534 C CA . ASP A 1 73 ? -12.077 7.414 -0.610 1.00 88.06 73 ASP A CA 1
ATOM 535 C C . ASP A 1 73 ? -12.806 6.597 -1.675 1.00 88.06 73 ASP A C 1
ATOM 537 O O . ASP A 1 73 ? -13.595 7.151 -2.438 1.00 88.06 73 ASP A O 1
ATOM 541 N N . ASN A 1 74 ? -12.606 5.280 -1.694 1.00 85.81 74 ASN A N 1
ATOM 542 C CA . ASN A 1 74 ? -13.371 4.363 -2.546 1.00 85.81 74 ASN A CA 1
ATOM 543 C C . ASN A 1 74 ? -13.288 4.692 -4.054 1.00 85.81 74 ASN A C 1
ATOM 545 O O . ASN A 1 74 ? -14.301 4.700 -4.753 1.00 85.81 74 ASN A O 1
ATOM 549 N N . ILE A 1 75 ? -12.084 5.002 -4.554 1.00 84.25 75 ILE A N 1
ATOM 550 C CA . ILE A 1 75 ? -11.838 5.333 -5.970 1.00 84.25 75 ILE A CA 1
ATOM 551 C C . ILE A 1 75 ? -11.029 4.233 -6.650 1.00 84.25 75 ILE A C 1
ATOM 553 O O . ILE A 1 75 ? -10.032 3.762 -6.102 1.00 84.25 75 ILE A O 1
ATOM 557 N N . HIS A 1 76 ? -11.403 3.880 -7.884 1.00 89.19 76 HIS A N 1
ATOM 558 C CA . HIS A 1 76 ? -10.623 2.983 -8.733 1.00 89.19 76 HIS A CA 1
ATOM 559 C C . HIS A 1 76 ? -9.875 3.767 -9.820 1.00 89.19 76 HIS A C 1
ATOM 561 O O . HIS A 1 76 ? -10.445 4.273 -10.788 1.00 89.19 76 HIS A O 1
ATOM 567 N N . PHE A 1 77 ? -8.556 3.838 -9.672 1.00 87.00 77 PHE A N 1
ATOM 568 C CA . PHE A 1 77 ? -7.618 4.327 -10.674 1.00 87.00 77 PHE A CA 1
ATOM 569 C C . PHE A 1 77 ? -7.195 3.168 -11.590 1.00 87.00 77 PHE A C 1
ATOM 571 O O . PHE A 1 77 ? -6.309 2.375 -11.259 1.00 87.00 77 PHE A O 1
ATOM 578 N N . TYR A 1 78 ? -7.841 3.059 -12.751 1.00 89.00 78 TYR A N 1
ATOM 579 C CA . TYR A 1 78 ? -7.594 2.007 -13.742 1.00 89.00 78 TYR A CA 1
ATOM 580 C C . TYR A 1 78 ? -6.786 2.534 -14.936 1.00 89.00 78 TYR A C 1
ATOM 582 O O . TYR A 1 78 ? -7.158 3.542 -15.532 1.00 89.00 78 TYR A O 1
ATOM 590 N N . ARG A 1 79 ? -5.704 1.837 -15.322 1.00 89.06 79 ARG A N 1
ATOM 591 C CA . ARG A 1 79 ? -4.883 2.150 -16.515 1.00 89.06 79 ARG A CA 1
ATOM 592 C C . ARG A 1 79 ? -4.384 3.599 -16.601 1.00 89.06 79 ARG A C 1
ATOM 594 O O . ARG A 1 79 ? -4.346 4.189 -17.681 1.00 89.06 79 ARG A O 1
ATOM 601 N N . TYR A 1 80 ? -3.984 4.168 -15.469 1.00 83.94 80 TYR A N 1
ATOM 602 C CA . TYR A 1 80 ? -3.364 5.490 -15.438 1.00 83.94 80 TYR A CA 1
ATOM 603 C C . TYR A 1 80 ? -1.985 5.481 -16.126 1.00 83.94 80 TYR A C 1
ATOM 605 O O . TYR A 1 80 ? -1.333 4.444 -16.207 1.00 83.94 80 TYR A O 1
ATOM 613 N N . ALA A 1 81 ? -1.529 6.642 -16.598 1.00 86.19 81 ALA A N 1
ATOM 614 C CA . ALA A 1 81 ? -0.170 6.860 -17.093 1.00 86.19 81 ALA A CA 1
ATOM 615 C C . ALA A 1 81 ? 0.481 8.018 -16.315 1.00 86.19 81 ALA A C 1
ATOM 617 O O . ALA A 1 81 ? -0.157 9.048 -16.085 1.00 86.19 81 ALA A O 1
ATOM 618 N N . GLY A 1 82 ? 1.738 7.861 -15.902 1.00 89.25 82 GLY A N 1
ATOM 619 C CA . GLY A 1 82 ? 2.467 8.834 -15.090 1.00 89.25 82 GLY A CA 1
ATOM 620 C C . GLY A 1 82 ? 2.181 8.683 -13.596 1.00 89.25 82 GLY A C 1
ATOM 621 O O . GLY A 1 82 ? 2.853 7.917 -12.915 1.00 89.25 82 GLY A O 1
ATOM 622 N N . SER A 1 83 ? 1.232 9.445 -13.045 1.00 86.88 83 SER A N 1
ATOM 623 C CA . SER A 1 83 ? 0.808 9.264 -11.649 1.00 86.88 83 SER A CA 1
ATOM 624 C C . SER A 1 83 ? -0.695 9.170 -11.502 1.00 86.88 83 SER A C 1
ATOM 626 O O . SER A 1 83 ? -1.386 10.004 -12.063 1.00 86.88 83 SER A O 1
ATOM 628 N N . ALA A 1 84 ? -1.227 8.201 -10.754 1.00 86.00 84 ALA A N 1
ATOM 629 C CA . ALA A 1 84 ? -2.665 8.204 -10.468 1.00 86.00 84 ALA A CA 1
ATOM 630 C C . ALA A 1 84 ? -3.033 9.337 -9.505 1.00 86.00 84 ALA A C 1
ATOM 632 O O . ALA A 1 84 ? -3.941 10.108 -9.807 1.00 86.00 84 ALA A O 1
ATOM 633 N N . VAL A 1 85 ? -2.288 9.468 -8.405 1.00 89.12 85 VAL A N 1
ATOM 634 C CA . VAL A 1 85 ? -2.399 10.570 -7.443 1.00 89.12 85 VAL A CA 1
ATOM 635 C C . VAL A 1 85 ? -1.053 11.276 -7.331 1.00 89.12 85 VAL A C 1
ATOM 637 O O . VAL A 1 85 ? -0.033 10.641 -7.062 1.00 89.12 85 VAL A O 1
ATOM 640 N N . SER A 1 86 ? -1.054 12.595 -7.523 1.00 87.88 86 SER A N 1
ATOM 641 C CA . SER A 1 86 ? 0.105 13.447 -7.249 1.00 87.88 86 SER A CA 1
ATOM 642 C C . SER A 1 86 ? -0.314 14.646 -6.407 1.00 87.88 86 SER A C 1
ATOM 644 O O . SER A 1 86 ? -1.084 15.477 -6.888 1.00 87.88 86 SER A O 1
ATOM 646 N N . ILE A 1 87 ? 0.210 14.728 -5.184 1.00 83.94 87 ILE A N 1
ATOM 647 C CA . ILE A 1 87 ? 0.015 15.830 -4.232 1.00 83.94 87 ILE A CA 1
ATOM 648 C C . ILE A 1 87 ? 1.409 16.265 -3.779 1.00 83.94 87 ILE A C 1
ATOM 650 O O . ILE A 1 87 ? 2.201 15.447 -3.323 1.00 83.94 87 ILE A O 1
ATOM 654 N N . GLN A 1 88 ? 1.753 17.533 -3.974 1.00 82.81 88 GLN A N 1
ATOM 655 C CA . GLN A 1 88 ? 3.094 18.052 -3.688 1.00 82.81 88 GLN A CA 1
ATOM 656 C C . GLN A 1 88 ? 2.972 19.435 -3.058 1.00 82.81 88 GLN A C 1
ATOM 658 O O . GLN A 1 88 ? 2.101 20.202 -3.475 1.00 82.81 88 GLN A O 1
ATOM 663 N N . TRP A 1 89 ? 3.843 19.737 -2.090 1.00 77.06 89 TRP A N 1
ATOM 664 C CA . TRP A 1 89 ? 3.961 21.054 -1.447 1.00 77.06 89 TRP A CA 1
ATOM 665 C C . TRP A 1 89 ? 2.659 21.552 -0.801 1.00 77.06 89 TRP A C 1
ATOM 667 O O . TRP A 1 89 ? 2.322 22.730 -0.874 1.00 77.06 89 TRP A O 1
ATOM 677 N N . SER A 1 90 ? 1.900 20.643 -0.190 1.00 77.25 90 SER A N 1
ATOM 678 C CA . SER A 1 90 ? 0.663 20.975 0.521 1.00 77.25 90 SER A CA 1
ATOM 679 C C . SER A 1 90 ? 0.871 20.887 2.025 1.00 77.25 90 SER A C 1
ATOM 681 O O . SER A 1 90 ? 1.355 19.872 2.497 1.00 77.25 90 SER A O 1
ATOM 683 N N . GLU A 1 91 ? 0.446 21.879 2.803 1.00 82.38 91 GLU A N 1
ATOM 684 C CA . GLU A 1 91 ? 0.391 21.749 4.271 1.00 82.38 91 GLU A CA 1
ATOM 685 C C . GLU A 1 91 ? -0.784 20.886 4.754 1.00 82.38 91 GLU A C 1
ATOM 687 O O . GLU A 1 91 ? -0.874 20.552 5.934 1.00 82.38 91 GLU A O 1
ATOM 692 N N . ALA A 1 92 ? -1.684 20.479 3.856 1.00 82.00 92 ALA A N 1
ATOM 693 C CA . ALA A 1 92 ? -2.783 19.600 4.207 1.00 82.00 92 ALA A CA 1
ATOM 694 C C . ALA A 1 92 ? -2.294 18.164 4.431 1.00 82.00 92 ALA A C 1
ATOM 696 O O . ALA A 1 92 ? -1.533 17.603 3.638 1.00 82.00 92 ALA A O 1
ATOM 697 N N . SER A 1 93 ? -2.830 17.524 5.468 1.00 87.75 93 SER A N 1
ATOM 698 C CA . SER A 1 93 ? -2.730 16.074 5.602 1.00 87.75 93 SER A CA 1
ATOM 699 C C . SER A 1 93 ? -3.458 15.393 4.443 1.00 87.75 93 SER A C 1
ATOM 701 O O . SER A 1 93 ? -4.508 15.853 3.993 1.00 87.75 93 SER A O 1
ATOM 703 N N . THR A 1 94 ? -2.954 14.259 3.974 1.00 89.31 94 THR A N 1
ATOM 704 C CA . THR A 1 94 ? -3.623 13.457 2.947 1.00 89.31 94 THR A CA 1
ATOM 705 C C . THR A 1 94 ? -4.077 12.130 3.523 1.00 89.31 94 THR A C 1
ATOM 707 O O . THR A 1 94 ? -3.276 11.397 4.091 1.00 89.31 94 THR A O 1
ATOM 710 N N . SER A 1 95 ? -5.341 11.787 3.305 1.00 91.56 95 SER A N 1
ATOM 711 C CA . SER A 1 95 ? -5.924 10.493 3.637 1.00 91.56 95 SER A CA 1
ATOM 712 C C . SER A 1 95 ? -6.424 9.802 2.371 1.00 91.56 95 SER A C 1
ATOM 714 O O . SER A 1 95 ? -7.250 10.347 1.640 1.00 91.56 95 SER A O 1
ATOM 716 N N . ILE A 1 96 ? -5.906 8.611 2.086 1.00 92.00 96 ILE A N 1
ATOM 717 C CA . ILE A 1 96 ? -6.288 7.760 0.960 1.00 92.00 96 ILE A CA 1
ATOM 718 C C . ILE A 1 96 ? -6.757 6.433 1.540 1.00 92.00 96 ILE A C 1
ATOM 720 O O . ILE A 1 96 ? -5.976 5.731 2.182 1.00 92.00 96 ILE A O 1
ATOM 724 N N . HIS A 1 97 ? -8.018 6.075 1.322 1.00 91.69 97 HIS A N 1
ATOM 725 C CA . HIS A 1 97 ? -8.553 4.808 1.801 1.00 91.69 97 HIS A CA 1
ATOM 726 C C . HIS A 1 97 ? -9.544 4.150 0.851 1.00 91.69 97 HIS A C 1
ATOM 728 O O . HIS A 1 97 ? -10.193 4.810 0.041 1.00 91.69 97 HIS A O 1
ATOM 734 N N . HIS A 1 98 ? -9.643 2.820 0.936 1.00 92.00 98 HIS A N 1
ATOM 735 C CA . HIS A 1 98 ? -10.494 2.001 0.062 1.00 92.00 98 HIS A CA 1
ATOM 736 C C . HIS A 1 98 ? -10.222 2.238 -1.435 1.00 92.00 98 HIS A C 1
ATOM 738 O O . HIS A 1 98 ? -11.094 2.049 -2.277 1.00 92.00 98 HIS A O 1
ATOM 744 N N . ALA A 1 99 ? -9.024 2.701 -1.792 1.00 92.12 99 ALA A N 1
ATOM 745 C CA . ALA A 1 99 ? -8.687 3.020 -3.169 1.00 92.12 99 ALA A CA 1
ATOM 746 C C . ALA A 1 99 ? -8.109 1.791 -3.873 1.00 92.12 99 ALA A C 1
ATOM 748 O O . ALA A 1 99 ? -7.429 0.963 -3.266 1.00 92.12 99 ALA A O 1
ATOM 749 N N . ARG A 1 100 ? -8.343 1.681 -5.179 1.00 93.94 100 ARG A N 1
ATOM 750 C CA . ARG A 1 100 ? -7.726 0.658 -6.023 1.00 93.94 100 ARG A CA 1
ATOM 751 C C . ARG A 1 100 ? -6.906 1.311 -7.117 1.00 93.94 100 ARG A C 1
ATOM 753 O O . ARG A 1 100 ? -7.409 2.157 -7.845 1.00 93.94 100 ARG A O 1
ATOM 760 N N . PHE A 1 101 ? -5.672 0.868 -7.274 1.00 94.69 101 PHE A N 1
ATOM 761 C CA . PHE A 1 101 ? -4.747 1.276 -8.319 1.00 94.69 101 PHE A CA 1
ATOM 762 C C . PHE A 1 101 ? -4.403 0.038 -9.122 1.00 94.69 101 PHE A C 1
ATOM 764 O O . PHE A 1 101 ? -3.838 -0.913 -8.575 1.00 94.69 101 PHE A O 1
ATOM 771 N N . SER A 1 102 ? -4.766 0.006 -10.401 1.00 94.69 102 SER A N 1
ATOM 772 C CA . SER A 1 102 ? -4.508 -1.196 -11.186 1.00 94.69 102 SER A CA 1
ATOM 773 C C . SER A 1 102 ? -4.212 -0.947 -12.649 1.00 94.69 102 SER A C 1
ATOM 775 O O . SER A 1 102 ? -4.837 -0.081 -13.270 1.00 94.69 102 SER A O 1
ATOM 777 N N . TYR A 1 103 ? -3.340 -1.787 -13.208 1.00 93.69 103 TYR A N 1
ATOM 778 C CA . TYR A 1 103 ? -2.929 -1.747 -14.613 1.00 93.69 103 TYR A CA 1
ATOM 779 C C . TYR A 1 103 ? -2.347 -0.396 -15.051 1.00 93.69 103 TYR A C 1
ATOM 781 O O . TYR A 1 103 ? -2.366 -0.080 -16.241 1.00 93.69 103 TYR A O 1
ATOM 789 N N . GLY A 1 104 ? -1.887 0.433 -14.111 1.00 92.56 104 GLY A N 1
ATOM 790 C CA . GLY A 1 104 ? -1.280 1.719 -14.426 1.00 92.56 104 GLY A CA 1
ATOM 791 C C . GLY A 1 104 ? 0.186 1.602 -14.824 1.00 92.56 104 GLY A C 1
ATOM 792 O O . GLY A 1 104 ? 0.863 0.642 -14.462 1.00 92.56 104 GLY A O 1
ATOM 793 N N . ALA A 1 105 ? 0.668 2.605 -15.551 1.00 93.06 105 ALA A N 1
ATOM 794 C CA . ALA A 1 105 ? 2.070 2.826 -15.871 1.00 93.06 105 ALA A CA 1
ATOM 795 C C . ALA A 1 105 ? 2.564 4.089 -15.143 1.00 93.06 105 ALA A C 1
ATOM 797 O O . ALA A 1 105 ? 1.930 5.141 -15.240 1.00 93.06 105 ALA A O 1
ATOM 798 N N . GLY A 1 106 ? 3.669 3.989 -14.410 1.00 92.38 106 GLY A N 1
ATOM 799 C CA . GLY A 1 106 ? 4.202 5.039 -13.546 1.00 92.38 106 GLY A CA 1
ATOM 800 C C . GLY A 1 106 ? 3.869 4.844 -12.061 1.00 92.38 106 GLY A C 1
ATOM 801 O O . GLY A 1 106 ? 3.561 3.741 -11.607 1.00 92.38 106 GLY A O 1
ATOM 802 N N . ALA A 1 107 ? 3.955 5.910 -11.266 1.00 92.06 107 ALA A N 1
ATOM 803 C CA . ALA A 1 107 ? 3.652 5.848 -9.834 1.00 92.06 107 ALA A CA 1
ATOM 804 C C . ALA A 1 107 ? 2.136 5.771 -9.587 1.00 92.06 107 ALA A C 1
ATOM 806 O O . ALA A 1 107 ? 1.367 6.551 -10.134 1.00 92.06 107 ALA A O 1
ATOM 807 N N . ALA A 1 108 ? 1.669 4.891 -8.711 1.00 94.50 108 ALA A N 1
ATOM 808 C CA . ALA A 1 108 ? 0.302 4.973 -8.204 1.00 94.50 108 ALA A CA 1
ATOM 809 C C . ALA A 1 108 ? 0.111 6.264 -7.395 1.00 94.50 108 ALA A C 1
ATOM 811 O O . ALA A 1 108 ? -0.840 7.015 -7.612 1.00 94.50 108 ALA A O 1
ATOM 812 N N . ILE A 1 109 ? 1.052 6.550 -6.495 1.00 94.44 109 ILE A N 1
ATOM 813 C CA . ILE A 1 109 ? 0.982 7.695 -5.589 1.00 94.44 109 ILE A CA 1
ATOM 814 C C . ILE A 1 109 ? 2.346 8.383 -5.546 1.00 94.44 109 ILE A C 1
ATOM 816 O O . ILE A 1 109 ? 3.360 7.739 -5.288 1.00 94.44 109 ILE A O 1
ATOM 820 N N . ARG A 1 110 ? 2.351 9.699 -5.766 1.00 90.75 110 ARG A N 1
ATOM 821 C CA . ARG A 1 110 ? 3.444 10.613 -5.415 1.00 90.75 110 ARG A CA 1
ATOM 822 C C . ARG A 1 110 ? 2.896 11.666 -4.465 1.00 90.75 110 ARG A C 1
ATOM 824 O O . ARG A 1 110 ? 2.207 12.582 -4.907 1.00 90.75 110 ARG A O 1
ATOM 831 N N . ASN A 1 111 ? 3.149 11.501 -3.175 1.00 84.94 111 ASN A N 1
ATOM 832 C CA . ASN A 1 111 ? 2.601 12.377 -2.155 1.00 84.94 111 ASN A CA 1
ATOM 833 C C . ASN A 1 111 ? 3.707 12.949 -1.271 1.00 84.94 111 ASN A C 1
ATOM 835 O O . ASN A 1 111 ? 4.363 12.196 -0.558 1.00 84.94 111 ASN A O 1
ATOM 839 N N . PHE A 1 112 ? 3.881 14.266 -1.322 1.00 84.56 112 PHE A N 1
ATOM 840 C CA . PHE A 1 112 ? 4.862 15.017 -0.540 1.00 84.56 112 PHE A CA 1
ATOM 841 C C . PHE A 1 112 ? 4.191 16.256 0.072 1.00 84.56 112 PHE A C 1
ATOM 843 O O . PHE A 1 112 ? 4.494 17.382 -0.348 1.00 84.56 112 PHE A O 1
ATOM 850 N N . PRO A 1 113 ? 3.198 16.099 0.967 1.00 77.38 113 PRO A N 1
ATOM 851 C CA . PRO A 1 113 ? 2.711 17.218 1.736 1.00 77.38 113 PRO A CA 1
ATOM 852 C C . PRO A 1 113 ? 3.684 17.516 2.885 1.00 77.38 113 PRO A C 1
ATOM 854 O O . PRO A 1 113 ? 4.478 16.678 3.303 1.00 77.38 113 PRO A O 1
ATOM 857 N N . ASN A 1 114 ? 3.585 18.715 3.434 1.00 80.69 114 ASN A N 1
ATOM 858 C CA . ASN A 1 114 ? 4.159 19.040 4.726 1.00 80.69 114 ASN A CA 1
ATOM 859 C C . ASN A 1 114 ? 3.293 18.435 5.856 1.00 80.69 114 ASN A C 1
ATOM 861 O O . ASN A 1 114 ? 3.800 18.117 6.920 1.00 80.69 114 ASN A O 1
ATOM 865 N N . GLY A 1 115 ? 2.001 18.172 5.621 1.00 85.12 115 GLY A N 1
ATOM 866 C CA . GLY A 1 115 ? 1.147 17.439 6.568 1.00 85.12 115 GLY A CA 1
ATOM 867 C C . GLY A 1 115 ? 1.388 15.919 6.606 1.00 85.12 115 GLY A C 1
ATOM 868 O O . GLY A 1 115 ? 2.219 15.371 5.879 1.00 85.12 115 GLY A O 1
ATOM 869 N N . GLY A 1 116 ? 0.619 15.212 7.441 1.00 89.56 116 GLY A N 1
ATOM 870 C CA . GLY A 1 116 ? 0.644 13.748 7.518 1.00 89.56 116 GLY A CA 1
ATOM 871 C C . GLY A 1 116 ? 0.109 13.037 6.267 1.00 89.56 116 GLY A C 1
ATOM 872 O O . GLY A 1 116 ? -0.719 13.567 5.523 1.00 89.56 116 GLY A O 1
ATOM 873 N N . VAL A 1 117 ? 0.549 11.796 6.042 1.00 92.38 117 VAL A N 1
ATOM 874 C CA . VAL A 1 117 ? 0.071 10.941 4.939 1.00 92.38 117 VAL A CA 1
ATOM 875 C C . VAL A 1 117 ? -0.482 9.638 5.494 1.00 92.38 117 VAL A C 1
ATOM 877 O O . VAL A 1 117 ? 0.234 8.882 6.135 1.00 92.38 117 VAL A O 1
ATOM 880 N N . PHE A 1 118 ? -1.742 9.346 5.197 1.00 94.25 118 PHE A N 1
ATOM 881 C CA . PHE A 1 118 ? -2.480 8.188 5.690 1.00 94.25 118 PHE A CA 1
ATOM 882 C C . PHE A 1 118 ? -2.976 7.368 4.493 1.00 94.25 118 PHE A C 1
ATOM 884 O O . PHE A 1 118 ? -3.854 7.819 3.766 1.00 94.25 118 PHE A O 1
ATOM 891 N N . LEU A 1 119 ? -2.421 6.179 4.264 1.00 96.06 119 LEU A N 1
ATOM 892 C CA . LEU A 1 119 ? -2.794 5.265 3.181 1.00 96.06 119 LEU A CA 1
ATOM 893 C C . LEU A 1 119 ? -3.291 3.940 3.759 1.00 96.06 119 LEU A C 1
ATOM 895 O O . LEU A 1 119 ? -2.506 3.171 4.319 1.00 96.06 119 LEU A O 1
ATOM 899 N N . HIS A 1 120 ? -4.583 3.666 3.587 1.00 95.94 120 HIS A N 1
ATOM 900 C CA . HIS A 1 120 ? -5.249 2.556 4.257 1.00 95.94 120 HIS A CA 1
ATOM 901 C C . HIS A 1 120 ? -6.153 1.721 3.357 1.00 95.94 120 HIS A C 1
ATOM 903 O O . HIS A 1 120 ? -6.744 2.247 2.418 1.00 95.94 120 HIS A O 1
ATOM 909 N N . ASN A 1 121 ? -6.323 0.433 3.667 1.00 95.69 121 ASN A N 1
ATOM 910 C CA . ASN A 1 121 ? -7.317 -0.451 3.031 1.00 95.69 121 ASN A CA 1
ATOM 911 C C . ASN A 1 121 ? -7.334 -0.371 1.505 1.00 95.69 121 ASN A C 1
ATOM 913 O O . ASN A 1 121 ? -8.399 -0.385 0.886 1.00 95.69 121 ASN A O 1
ATOM 917 N N . SER A 1 122 ? -6.170 -0.175 0.895 1.00 96.75 122 SER A N 1
ATOM 918 C CA . SER A 1 122 ? -6.067 0.100 -0.529 1.00 96.75 122 SER A CA 1
ATOM 919 C C . SER A 1 122 ? -5.365 -1.037 -1.250 1.00 96.75 122 SER A C 1
ATOM 921 O O . SER A 1 122 ? -4.581 -1.808 -0.687 1.00 96.75 122 SER A O 1
ATOM 923 N N . LEU A 1 123 ? -5.684 -1.150 -2.530 1.00 97.00 123 LEU A N 1
ATOM 924 C CA . LEU A 1 123 ? -5.290 -2.256 -3.377 1.00 97.00 123 LEU A CA 1
ATOM 925 C C . LEU A 1 123 ? -4.436 -1.759 -4.538 1.00 97.00 123 LEU A C 1
ATOM 927 O O . LEU A 1 123 ? -4.852 -0.881 -5.288 1.00 97.00 123 LEU A O 1
ATOM 931 N N . PHE A 1 124 ? -3.260 -2.352 -4.709 1.00 97.75 124 PHE A N 1
ATOM 932 C CA . PHE A 1 124 ? -2.317 -2.037 -5.776 1.00 97.75 124 PHE A CA 1
ATOM 933 C C . PHE A 1 124 ? -2.037 -3.306 -6.569 1.00 97.75 124 PHE A C 1
ATOM 935 O O . PHE A 1 124 ? -1.352 -4.205 -6.079 1.00 97.75 124 PHE A O 1
ATOM 942 N N . GLU A 1 125 ? -2.566 -3.392 -7.788 1.00 96.25 125 GLU A N 1
ATOM 943 C CA . GLU A 1 125 ? -2.508 -4.618 -8.581 1.00 96.25 125 GLU A CA 1
ATOM 944 C C . GLU A 1 125 ? -2.043 -4.404 -10.012 1.00 96.25 125 GLU A C 1
ATOM 946 O O . GLU A 1 125 ? -2.621 -3.613 -10.751 1.00 96.25 125 GLU A O 1
ATOM 951 N N . GLN A 1 126 ? -1.068 -5.198 -10.453 1.00 96.75 126 GLN A N 1
ATOM 952 C CA . GLN A 1 126 ? -0.663 -5.235 -11.865 1.00 96.75 126 GLN A CA 1
ATOM 953 C C . GLN A 1 126 ? -0.233 -3.870 -12.422 1.00 96.75 126 GLN A C 1
ATOM 955 O O . GLN A 1 126 ? -0.362 -3.606 -13.616 1.00 96.75 126 GLN A O 1
ATOM 960 N N . ASN A 1 127 ? 0.262 -2.979 -11.562 1.00 97.00 127 ASN A N 1
ATOM 961 C CA . ASN A 1 127 ? 0.840 -1.716 -11.996 1.00 97.00 127 ASN A CA 1
ATOM 962 C C . ASN A 1 127 ? 2.289 -1.926 -12.427 1.00 97.00 127 ASN A C 1
ATOM 964 O O . ASN A 1 127 ? 2.975 -2.818 -11.929 1.00 97.00 127 ASN A O 1
ATOM 968 N N . ILE A 1 128 ? 2.766 -1.075 -13.321 1.00 96.88 128 ILE A N 1
ATOM 969 C CA . ILE A 1 128 ? 4.143 -1.056 -13.797 1.00 96.88 128 ILE A CA 1
ATOM 970 C C . ILE A 1 128 ? 4.705 0.317 -13.451 1.00 96.88 128 ILE A C 1
ATOM 972 O O . ILE A 1 128 ? 4.200 1.313 -13.955 1.00 96.88 128 ILE A O 1
ATOM 976 N N . SER A 1 129 ? 5.715 0.404 -12.589 1.00 95.81 129 SER A N 1
ATOM 977 C CA . SER A 1 129 ? 6.343 1.697 -12.306 1.00 95.81 129 SER A CA 1
ATOM 978 C C . SER A 1 129 ? 7.141 2.194 -13.509 1.00 95.81 129 SER A C 1
ATOM 980 O O . SER A 1 129 ? 7.615 1.396 -14.318 1.00 95.81 129 SER A O 1
ATOM 982 N N . ASP A 1 130 ? 7.329 3.509 -13.602 1.00 93.38 130 ASP A N 1
ATOM 983 C CA . ASP A 1 130 ? 8.319 4.065 -14.522 1.00 93.38 130 ASP A CA 1
ATOM 984 C C . ASP A 1 130 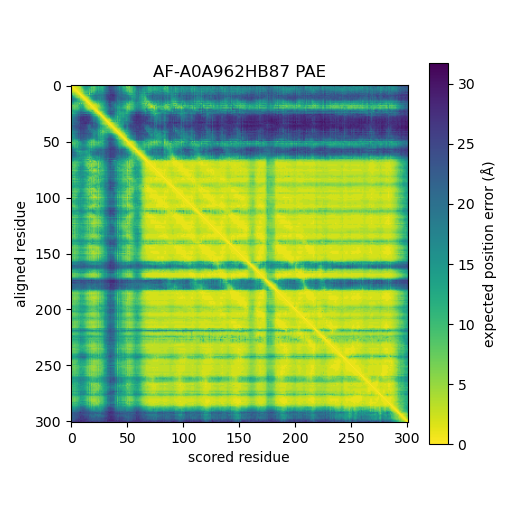? 9.734 3.684 -14.037 1.00 93.38 130 ASP A C 1
ATOM 986 O O . ASP A 1 130 ? 9.940 3.485 -12.829 1.00 93.38 130 ASP A O 1
ATOM 990 N N . PRO A 1 131 ? 10.730 3.611 -14.940 1.00 92.31 131 PRO A N 1
ATOM 991 C CA . PRO A 1 131 ? 12.118 3.370 -14.568 1.00 92.31 131 PRO A CA 1
ATOM 992 C C . PRO A 1 131 ? 12.598 4.348 -13.493 1.00 92.31 131 PRO A C 1
ATOM 994 O O . PRO A 1 131 ? 12.547 5.562 -13.682 1.00 92.31 131 PRO A O 1
ATOM 997 N N . GLY A 1 132 ? 13.097 3.824 -12.372 1.00 89.88 132 GLY A N 1
ATOM 998 C CA . GLY A 1 132 ? 13.655 4.659 -11.301 1.00 89.88 132 GLY A CA 1
ATOM 999 C C . GLY A 1 132 ? 12.620 5.302 -10.370 1.00 89.88 132 GLY A C 1
ATOM 1000 O O . GLY A 1 132 ? 12.995 6.096 -9.512 1.00 89.88 132 GLY A O 1
ATOM 1001 N N . VAL A 1 133 ? 11.331 4.985 -10.525 1.00 91.31 133 VAL A N 1
ATOM 1002 C CA . VAL A 1 133 ? 10.246 5.575 -9.731 1.00 91.31 133 VAL A CA 1
ATOM 1003 C C . VAL A 1 133 ? 9.588 4.506 -8.864 1.00 91.31 133 VAL A C 1
ATOM 1005 O O . VAL A 1 133 ? 9.242 3.431 -9.348 1.00 91.31 133 VAL A O 1
ATOM 1008 N N . SER A 1 134 ? 9.387 4.812 -7.582 1.00 95.19 134 SER A N 1
ATOM 1009 C CA . SER A 1 134 ? 8.645 3.945 -6.659 1.00 95.19 134 SER A CA 1
ATOM 1010 C C . SER A 1 134 ? 7.153 3.939 -7.001 1.00 95.19 134 SER A C 1
ATOM 1012 O O . SER A 1 134 ? 6.602 4.977 -7.374 1.00 95.19 134 SER A O 1
ATOM 1014 N N . LEU A 1 135 ? 6.474 2.795 -6.861 1.00 96.56 135 LEU A N 1
ATOM 1015 C CA . LEU A 1 135 ? 5.040 2.719 -7.177 1.00 96.56 135 LEU A CA 1
ATOM 1016 C C . LEU A 1 135 ? 4.221 3.594 -6.219 1.00 96.56 135 LEU A C 1
ATOM 1018 O O . LEU A 1 135 ? 3.366 4.363 -6.655 1.00 96.56 135 LEU A O 1
ATOM 1022 N N . VAL A 1 136 ? 4.500 3.499 -4.924 1.00 97.25 136 VAL A N 1
ATOM 1023 C CA . VAL A 1 136 ? 3.994 4.418 -3.906 1.00 97.25 136 VAL A CA 1
ATOM 1024 C C . VAL A 1 136 ? 5.185 5.161 -3.334 1.00 97.25 136 VAL A C 1
ATOM 1026 O O . VAL A 1 136 ? 6.072 4.551 -2.747 1.00 97.25 136 VAL A O 1
ATOM 1029 N N . ASN A 1 137 ? 5.210 6.474 -3.515 1.00 94.31 137 ASN A N 1
ATOM 1030 C CA . ASN A 1 137 ? 6.184 7.354 -2.896 1.00 94.31 137 ASN A CA 1
ATOM 1031 C C . ASN A 1 137 ? 5.440 8.344 -2.004 1.00 94.31 137 ASN A C 1
ATOM 1033 O O . ASN A 1 137 ? 4.679 9.178 -2.504 1.00 94.31 137 ASN A O 1
ATOM 1037 N N . VAL A 1 138 ? 5.607 8.184 -0.695 1.00 93.12 138 VAL A N 1
ATOM 1038 C CA . VAL A 1 138 ? 4.939 8.998 0.315 1.00 93.12 138 VAL A CA 1
ATOM 1039 C C . VAL A 1 138 ? 5.982 9.574 1.260 1.00 93.12 138 VAL A C 1
ATOM 1041 O O . VAL A 1 138 ? 6.729 8.837 1.895 1.00 93.12 138 VAL A O 1
ATOM 1044 N N . ALA A 1 139 ? 6.012 10.891 1.383 1.00 87.38 139 ALA A N 1
ATOM 1045 C CA . ALA A 1 139 ? 6.751 11.601 2.415 1.00 87.38 139 ALA A CA 1
ATOM 1046 C C . ALA A 1 139 ? 5.805 12.597 3.075 1.00 87.38 139 ALA A C 1
ATOM 1048 O O . ALA A 1 139 ? 4.914 13.099 2.406 1.00 87.38 139 ALA A O 1
ATOM 1049 N N . GLY A 1 140 ? 6.001 12.866 4.358 1.00 79.31 140 GLY A N 1
ATOM 1050 C CA . GLY A 1 140 ? 5.321 13.924 5.098 1.00 79.31 140 GLY A CA 1
ATOM 1051 C C . GLY A 1 140 ? 6.296 14.522 6.106 1.00 79.31 140 GLY A C 1
ATOM 1052 O O . GLY A 1 140 ? 7.229 13.827 6.520 1.00 79.31 140 GLY A O 1
ATOM 1053 N N . GLU A 1 141 ? 6.110 15.786 6.491 1.00 81.12 141 GLU A N 1
ATOM 1054 C CA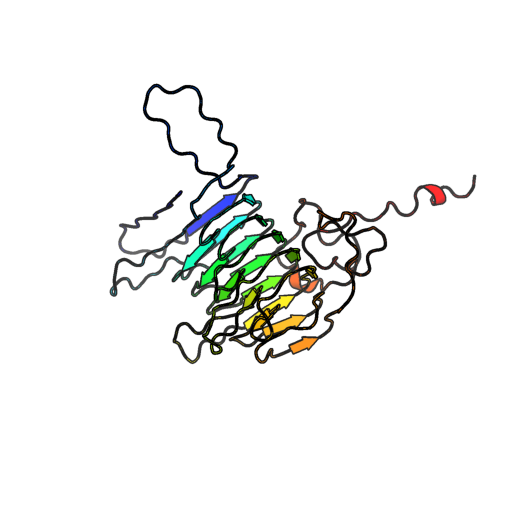 . GLU A 1 141 ? 6.866 16.353 7.622 1.00 81.12 141 GLU A CA 1
ATOM 1055 C C . GLU A 1 141 ? 6.302 15.869 8.972 1.00 81.12 141 GLU A C 1
ATOM 1057 O O . GLU A 1 141 ? 7.018 15.841 9.973 1.00 81.12 141 GLU A O 1
ATOM 1062 N N . GLU A 1 142 ? 5.044 15.414 8.980 1.00 86.69 142 GLU A N 1
ATOM 1063 C CA . GLU A 1 142 ? 4.381 14.765 10.115 1.00 86.69 142 GLU A CA 1
ATOM 1064 C C . GLU A 1 142 ? 4.405 13.218 10.007 1.00 86.69 142 GLU A C 1
ATOM 1066 O O . GLU A 1 142 ? 5.314 12.605 9.444 1.00 86.69 142 GLU A O 1
ATOM 1071 N N . ASN A 1 143 ? 3.395 12.551 10.579 1.00 89.31 143 ASN A N 1
ATOM 1072 C CA . ASN A 1 143 ? 3.265 11.098 10.566 1.00 89.31 143 ASN A CA 1
ATOM 1073 C C . ASN A 1 143 ? 2.906 10.576 9.169 1.00 89.31 143 ASN A C 1
ATOM 1075 O O . ASN A 1 143 ? 1.933 11.013 8.551 1.00 89.31 143 ASN A O 1
ATOM 1079 N N . VAL A 1 144 ? 3.635 9.555 8.724 1.00 93.38 144 VAL A N 1
ATOM 1080 C CA . VAL A 1 144 ? 3.274 8.749 7.553 1.00 93.38 144 VAL A CA 1
ATOM 1081 C C . VAL A 1 144 ? 2.766 7.400 8.046 1.00 93.38 144 VAL A C 1
ATOM 1083 O O . VAL A 1 144 ? 3.483 6.684 8.736 1.00 93.38 144 VAL A O 1
ATOM 1086 N N . VAL A 1 145 ? 1.541 7.024 7.697 1.00 95.25 145 VAL A N 1
ATOM 1087 C CA . VAL A 1 145 ? 0.950 5.725 8.028 1.00 95.25 145 VAL A CA 1
ATOM 1088 C C . VAL A 1 145 ? 0.515 5.050 6.740 1.00 95.25 145 VAL A C 1
ATOM 1090 O O . VAL A 1 145 ? -0.350 5.549 6.026 1.00 95.25 145 VAL A O 1
ATOM 1093 N N . VAL A 1 146 ? 1.115 3.904 6.442 1.00 97.12 146 VAL A N 1
ATOM 1094 C CA . VAL A 1 146 ? 0.727 3.032 5.336 1.00 97.12 146 VAL A CA 1
ATOM 1095 C C . VAL A 1 146 ? 0.338 1.697 5.944 1.00 97.12 146 VAL A C 1
ATOM 1097 O O . VAL A 1 146 ? 1.208 0.900 6.301 1.00 97.12 146 VAL A O 1
ATOM 1100 N N . ALA A 1 147 ? -0.961 1.459 6.105 1.00 97.31 147 ALA A N 1
ATOM 1101 C CA . ALA A 1 147 ? -1.420 0.256 6.779 1.00 97.31 147 ALA A CA 1
ATOM 1102 C C . ALA A 1 147 ? -2.596 -0.440 6.107 1.00 97.31 147 ALA A C 1
ATOM 1104 O O . ALA A 1 147 ? -3.417 0.195 5.460 1.00 97.31 147 ALA A O 1
ATOM 1105 N N . ASN A 1 148 ? -2.702 -1.755 6.286 1.00 97.44 148 ASN A N 1
ATOM 1106 C CA . ASN A 1 148 ? -3.810 -2.546 5.747 1.00 97.44 148 ASN A CA 1
ATOM 1107 C C . ASN A 1 148 ? -3.922 -2.451 4.212 1.00 97.44 148 ASN A C 1
ATOM 1109 O O . ASN A 1 148 ? -5.007 -2.273 3.672 1.00 97.44 148 ASN A O 1
ATOM 1113 N N . ASN A 1 149 ? -2.812 -2.511 3.477 1.00 98.19 149 ASN A N 1
ATOM 1114 C CA . ASN A 1 149 ? -2.842 -2.483 2.012 1.00 98.19 149 ASN A CA 1
ATOM 1115 C C . ASN A 1 149 ? -2.428 -3.830 1.421 1.00 98.19 149 ASN A C 1
ATOM 1117 O O . ASN A 1 149 ? -1.685 -4.601 2.032 1.00 98.19 149 ASN A O 1
ATOM 1121 N N . THR A 1 150 ? -2.861 -4.103 0.193 1.00 98.00 150 THR A N 1
ATOM 1122 C CA . THR A 1 150 ? -2.395 -5.268 -0.566 1.00 98.00 150 THR A CA 1
ATOM 1123 C C . THR A 1 150 ? -1.743 -4.818 -1.865 1.00 98.00 150 THR A C 1
ATOM 1125 O O . THR A 1 150 ? -2.372 -4.187 -2.710 1.00 98.00 150 THR A O 1
ATOM 1128 N N . PHE A 1 151 ? -0.475 -5.180 -2.033 1.00 97.94 151 PHE A N 1
ATOM 1129 C CA . PHE A 1 151 ? 0.321 -4.956 -3.229 1.00 97.94 151 PHE A CA 1
ATOM 1130 C C . PHE A 1 151 ? 0.582 -6.294 -3.911 1.00 97.94 151 PHE A C 1
ATOM 1132 O O . PHE A 1 151 ? 1.371 -7.104 -3.410 1.00 97.94 151 PHE A O 1
ATOM 1139 N N . ARG A 1 152 ? -0.066 -6.535 -5.053 1.00 96.44 152 ARG A N 1
ATOM 1140 C CA . ARG A 1 152 ? 0.031 -7.813 -5.755 1.00 96.44 152 ARG A CA 1
ATOM 1141 C C . ARG A 1 152 ? 0.314 -7.688 -7.245 1.00 96.44 152 ARG A C 1
ATOM 1143 O O . ARG A 1 152 ? -0.352 -6.944 -7.953 1.00 96.44 152 ARG A O 1
ATOM 1150 N N . GLY A 1 153 ? 1.261 -8.468 -7.758 1.00 96.25 153 GLY A N 1
ATOM 1151 C CA . GLY A 1 153 ? 1.482 -8.545 -9.206 1.00 96.25 153 GLY A CA 1
ATOM 1152 C C . GLY A 1 153 ? 2.024 -7.258 -9.833 1.00 96.25 153 GLY A C 1
ATOM 1153 O O . GLY A 1 153 ? 1.935 -7.100 -11.045 1.00 96.25 153 GLY A O 1
ATOM 1154 N N . ASN A 1 154 ? 2.535 -6.310 -9.044 1.00 97.62 154 ASN A N 1
ATOM 1155 C CA . ASN A 1 154 ? 3.107 -5.077 -9.575 1.00 97.62 154 ASN A CA 1
ATOM 1156 C C . ASN A 1 154 ? 4.527 -5.327 -10.089 1.00 97.62 154 ASN A C 1
ATOM 1158 O O . ASN A 1 154 ? 5.228 -6.209 -9.600 1.00 97.62 154 ASN A O 1
ATOM 1162 N N . THR A 1 155 ? 4.971 -4.525 -11.048 1.00 97.12 155 THR A N 1
ATOM 1163 C CA . THR A 1 155 ? 6.318 -4.578 -11.615 1.00 97.12 155 THR A CA 1
ATOM 1164 C C . THR A 1 155 ? 7.023 -3.253 -11.378 1.00 97.12 155 THR A C 1
ATOM 1166 O O . THR A 1 155 ? 6.559 -2.218 -11.848 1.00 97.12 155 THR A O 1
ATOM 1169 N N . LEU A 1 156 ? 8.161 -3.276 -10.690 1.00 95.56 156 LEU A N 1
ATOM 1170 C CA . LEU A 1 156 ? 9.057 -2.126 -10.634 1.00 95.56 156 LEU A CA 1
ATOM 1171 C C . LEU A 1 156 ? 10.047 -2.177 -11.789 1.00 95.56 156 LEU A C 1
ATOM 1173 O O . LEU A 1 156 ? 10.778 -3.160 -11.945 1.00 95.56 156 LEU A O 1
ATOM 1177 N N . GLN A 1 157 ? 10.093 -1.108 -12.577 1.00 93.62 157 GLN A N 1
ATOM 1178 C CA . GLN A 1 157 ? 11.075 -0.966 -13.643 1.00 93.62 157 GLN A CA 1
ATOM 1179 C C . GLN A 1 157 ? 12.364 -0.336 -13.118 1.00 93.62 157 GLN A C 1
ATOM 1181 O O . GLN A 1 157 ? 12.370 0.660 -12.393 1.00 93.62 157 GLN A O 1
ATOM 1186 N N . GLY A 1 158 ? 13.486 -0.941 -13.498 1.00 83.12 158 GLY A N 1
ATOM 1187 C CA . GLY A 1 158 ? 14.812 -0.484 -13.103 1.00 83.12 158 GLY A CA 1
ATOM 1188 C C . GLY A 1 158 ? 15.252 0.665 -13.975 1.00 83.12 158 GLY A C 1
ATOM 1189 O O . GLY A 1 158 ? 14.841 0.749 -15.130 1.00 83.12 158 GLY A O 1
ATOM 1190 N N . PHE A 1 159 ? 16.123 1.514 -13.442 1.00 81.25 159 PHE A N 1
ATOM 1191 C CA . PHE A 1 159 ? 16.780 2.550 -14.224 1.00 81.25 159 PHE A CA 1
ATOM 1192 C C . PHE A 1 159 ? 18.172 2.076 -14.677 1.00 81.25 159 PHE A C 1
ATOM 1194 O O . PHE A 1 159 ? 19.126 2.128 -13.896 1.00 81.25 159 PHE A O 1
ATOM 1201 N N . PRO A 1 160 ? 18.349 1.608 -15.923 1.00 76.31 160 PRO A N 1
ATOM 1202 C CA . PRO A 1 160 ? 19.687 1.437 -16.471 1.00 76.31 160 PRO A CA 1
ATOM 1203 C C . PRO A 1 160 ? 20.303 2.821 -16.770 1.00 76.31 160 PRO A C 1
ATOM 1205 O O . PRO A 1 160 ? 19.641 3.624 -17.428 1.00 76.31 160 PRO A O 1
ATOM 1208 N N . PRO A 1 161 ? 21.554 3.144 -16.377 1.00 64.38 161 PRO A N 1
ATOM 1209 C CA . PRO A 1 161 ? 22.517 2.423 -15.541 1.00 64.38 161 PRO A CA 1
ATOM 1210 C C . PRO A 1 161 ? 22.874 3.209 -14.255 1.00 64.38 161 PRO A C 1
ATOM 1212 O O . PRO A 1 161 ? 24.053 3.399 -13.965 1.00 64.38 161 PRO A O 1
ATOM 1215 N N . GLN A 1 162 ? 21.896 3.731 -13.506 1.00 63.22 162 GLN A N 1
ATOM 1216 C CA . GLN A 1 162 ? 22.175 4.546 -12.308 1.00 63.22 162 GLN A CA 1
ATOM 1217 C C . GLN A 1 162 ? 21.957 3.716 -11.031 1.00 63.22 162 GLN A C 1
ATOM 1219 O O . GLN A 1 162 ? 20.812 3.479 -10.653 1.00 63.22 162 GLN A O 1
ATOM 1224 N N . PRO A 1 163 ? 23.026 3.262 -10.351 1.00 57.41 163 PRO A N 1
ATOM 1225 C CA . PRO A 1 163 ? 22.926 2.412 -9.163 1.00 57.41 163 PRO A CA 1
ATOM 1226 C C . PRO A 1 163 ? 22.628 3.174 -7.859 1.00 57.41 163 PRO A C 1
ATOM 1228 O O . PRO A 1 163 ? 22.693 2.576 -6.790 1.00 57.41 163 PRO A O 1
ATOM 1231 N N . THR A 1 164 ? 22.370 4.482 -7.896 1.00 66.31 164 THR A N 1
ATOM 1232 C CA . THR A 1 164 ? 22.477 5.325 -6.692 1.00 66.31 164 THR A CA 1
ATOM 1233 C C . THR A 1 164 ? 21.166 5.611 -5.971 1.00 66.31 164 THR A C 1
ATOM 1235 O O . THR A 1 164 ? 21.216 5.951 -4.792 1.00 66.31 164 THR A O 1
ATOM 1238 N N . LEU A 1 165 ? 20.004 5.461 -6.611 1.00 76.62 165 LEU A N 1
ATOM 1239 C CA . LEU A 1 165 ? 18.718 5.724 -5.959 1.00 76.62 165 LEU A CA 1
ATOM 1240 C C . LEU A 1 165 ? 17.997 4.410 -5.666 1.00 76.62 165 LEU A C 1
ATOM 1242 O O . LEU A 1 165 ? 17.625 3.680 -6.583 1.00 76.62 165 LEU A O 1
ATOM 1246 N N . ALA A 1 166 ? 17.805 4.114 -4.379 1.00 84.06 166 ALA A N 1
ATOM 1247 C CA . ALA A 1 166 ? 16.977 2.998 -3.943 1.00 84.06 166 ALA A CA 1
ATOM 1248 C C . ALA A 1 166 ? 15.522 3.237 -4.381 1.00 84.06 166 ALA A C 1
ATOM 1250 O O . ALA A 1 166 ? 14.931 4.273 -4.067 1.00 84.06 166 ALA A O 1
ATOM 1251 N N . VAL A 1 167 ? 14.948 2.272 -5.102 1.00 90.50 167 VAL A N 1
ATOM 1252 C CA . VAL A 1 167 ? 13.561 2.322 -5.592 1.00 90.50 167 VAL A CA 1
ATOM 1253 C C . VAL A 1 167 ? 12.745 1.265 -4.867 1.00 90.50 167 VAL A C 1
ATOM 1255 O O . VAL A 1 167 ? 13.161 0.113 -4.776 1.00 90.50 167 VAL A O 1
ATOM 1258 N N . GLY A 1 168 ? 11.589 1.653 -4.335 1.00 93.88 168 GLY A N 1
ATOM 1259 C CA . GLY A 1 168 ? 10.725 0.774 -3.550 1.00 93.88 168 GLY A CA 1
ATOM 1260 C C . GLY A 1 168 ? 9.400 0.500 -4.240 1.00 93.88 168 GLY A C 1
ATOM 1261 O O . GLY A 1 168 ? 8.923 1.317 -5.027 1.00 93.88 168 GLY A O 1
ATOM 1262 N N . LEU A 1 169 ? 8.744 -0.611 -3.905 1.00 96.56 169 LEU A N 1
ATOM 1263 C CA . LEU A 1 169 ? 7.316 -0.731 -4.200 1.00 96.56 169 LEU A CA 1
ATOM 1264 C C . LEU A 1 169 ? 6.562 0.320 -3.387 1.00 96.56 169 LEU A C 1
ATOM 1266 O O . LEU A 1 169 ? 5.741 1.060 -3.925 1.00 96.56 169 LEU A O 1
ATOM 1270 N N . VAL A 1 170 ? 6.952 0.442 -2.119 1.00 97.44 170 VAL A N 1
ATOM 1271 C CA . VAL A 1 170 ? 6.613 1.560 -1.249 1.00 97.44 170 VAL A CA 1
ATOM 1272 C C . VAL A 1 170 ? 7.900 2.240 -0.802 1.00 97.44 170 VAL A C 1
ATOM 1274 O O . VAL A 1 170 ? 8.800 1.598 -0.264 1.00 97.44 170 VAL A O 1
ATOM 1277 N N . LYS A 1 171 ? 7.989 3.547 -1.010 1.00 95.19 171 LYS A N 1
ATOM 1278 C CA . LYS A 1 171 ? 9.029 4.405 -0.457 1.00 95.19 171 LYS A CA 1
ATOM 1279 C C . LYS A 1 171 ? 8.412 5.297 0.619 1.00 95.19 171 LYS A C 1
ATOM 1281 O O . LYS A 1 171 ? 7.432 5.992 0.353 1.00 95.19 171 LYS A O 1
ATOM 1286 N N . LEU A 1 172 ? 8.968 5.204 1.824 1.00 94.12 172 LEU A N 1
ATOM 1287 C CA . LEU A 1 172 ? 8.553 5.911 3.029 1.00 94.12 172 LEU A CA 1
ATOM 1288 C C . LEU A 1 172 ? 9.568 7.005 3.336 1.00 94.12 172 LEU A C 1
ATOM 1290 O O . LEU A 1 172 ? 10.711 6.732 3.715 1.00 94.12 172 LEU A O 1
ATOM 1294 N N . GLY A 1 173 ? 9.116 8.239 3.187 1.00 84.56 173 GLY A N 1
ATOM 1295 C CA . GLY A 1 173 ? 9.958 9.413 3.234 1.00 84.56 173 GLY A CA 1
ATOM 1296 C C . GLY A 1 173 ? 10.676 9.659 1.913 1.00 84.56 173 GLY A C 1
ATOM 1297 O O . GLY A 1 173 ? 10.973 8.760 1.131 1.00 84.56 173 GLY A O 1
ATOM 1298 N N . GLU A 1 174 ? 10.984 10.923 1.698 1.00 74.44 174 GLU A N 1
ATOM 1299 C CA . GLU A 1 174 ? 11.952 11.396 0.730 1.00 74.44 174 GLU A CA 1
ATOM 1300 C C . GLU A 1 174 ? 12.515 12.667 1.357 1.00 74.44 174 GLU A C 1
ATOM 1302 O O . GLU A 1 174 ? 11.751 13.571 1.706 1.00 74.44 174 GLU A O 1
ATOM 1307 N N . GLN A 1 175 ? 13.832 12.741 1.566 1.00 50.94 175 GLN A N 1
ATOM 1308 C CA . GLN A 1 175 ? 14.435 14.030 1.886 1.00 50.94 175 GLN A CA 1
ATOM 1309 C C . GLN A 1 175 ? 14.347 14.891 0.628 1.00 50.94 175 GLN A C 1
ATOM 1311 O O . GLN A 1 1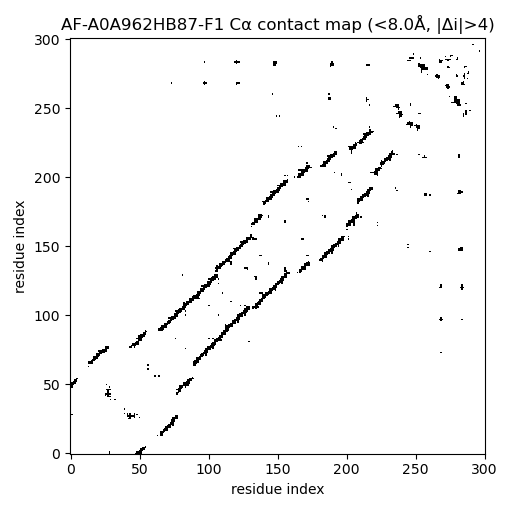75 ? 15.247 14.884 -0.212 1.00 50.94 175 GLN A O 1
ATOM 1316 N N . ALA A 1 176 ? 13.286 15.681 0.505 1.00 44.34 176 ALA A N 1
ATOM 1317 C CA . ALA A 1 176 ? 13.304 16.845 -0.364 1.00 44.34 176 ALA A CA 1
ATOM 1318 C C . ALA A 1 176 ? 14.250 17.896 0.253 1.00 44.34 176 ALA A C 1
ATOM 1320 O O . ALA A 1 176 ? 13.813 18.904 0.789 1.00 44.34 176 ALA A O 1
ATOM 1321 N N . GLY A 1 177 ? 15.560 17.626 0.265 1.00 43.72 177 GLY A N 1
ATOM 1322 C CA . GLY A 1 177 ? 16.621 18.598 0.548 1.00 43.72 177 GLY A CA 1
ATOM 1323 C C . GLY A 1 177 ? 16.652 19.266 1.931 1.00 43.72 177 GLY A C 1
ATOM 1324 O O . GLY A 1 177 ? 17.537 20.089 2.150 1.00 43.72 177 GLY A O 1
ATOM 1325 N N . ALA A 1 178 ? 15.752 18.939 2.861 1.00 47.56 178 ALA A N 1
ATOM 1326 C CA . ALA A 1 178 ? 15.704 19.539 4.193 1.00 47.56 178 ALA A CA 1
ATOM 1327 C C . ALA A 1 178 ? 16.262 18.572 5.259 1.00 47.56 178 ALA A C 1
ATOM 1329 O O . ALA A 1 178 ? 15.542 17.694 5.744 1.00 47.56 178 ALA A O 1
ATOM 1330 N N . PRO A 1 179 ? 17.546 18.683 5.645 1.00 49.28 179 PRO A N 1
ATOM 1331 C CA . PRO A 1 179 ? 18.053 17.989 6.821 1.00 49.28 179 PRO A CA 1
ATOM 1332 C C . PRO A 1 179 ? 17.304 18.465 8.074 1.00 49.28 179 PRO A C 1
ATOM 1334 O O . PRO A 1 179 ? 17.328 19.650 8.395 1.00 49.28 179 PRO A O 1
ATOM 1337 N N . GLY A 1 180 ? 16.677 17.536 8.805 1.00 55.03 180 GLY A N 1
ATOM 1338 C CA . GLY A 1 180 ? 16.209 17.786 10.174 1.00 55.03 180 GLY A CA 1
ATOM 1339 C C . GLY A 1 180 ? 14.706 17.706 10.436 1.00 55.03 180 GLY A C 1
ATOM 1340 O O . GLY A 1 180 ? 14.308 18.029 11.551 1.00 55.03 180 GLY A O 1
ATOM 1341 N N . VAL A 1 181 ? 13.874 17.265 9.488 1.00 56.69 181 VAL A N 1
ATOM 1342 C CA . VAL A 1 181 ? 12.443 17.063 9.769 1.00 56.69 181 VAL A CA 1
ATOM 1343 C C . VAL A 1 181 ? 12.213 15.686 10.417 1.00 56.69 181 VAL A C 1
ATOM 1345 O O . VAL A 1 181 ? 12.505 14.665 9.788 1.00 56.69 181 VAL A O 1
ATOM 1348 N N . PRO A 1 182 ? 11.719 15.616 11.669 1.00 58.22 182 PRO A N 1
ATOM 1349 C CA . PRO A 1 182 ? 11.528 14.372 12.409 1.00 58.22 182 PRO A CA 1
ATOM 1350 C C . PRO A 1 182 ? 10.219 13.673 12.003 1.00 58.22 182 PRO A C 1
ATOM 1352 O O . PRO A 1 182 ? 9.324 13.487 12.822 1.00 58.22 182 PRO A O 1
ATOM 1355 N N . GLY A 1 183 ? 10.105 13.274 10.737 1.00 69.50 183 GLY A N 1
ATOM 1356 C CA . GLY A 1 183 ? 9.015 12.407 10.291 1.00 69.50 183 GLY A CA 1
ATOM 1357 C C . GLY A 1 183 ? 9.212 10.976 10.804 1.00 69.50 183 GLY A C 1
ATOM 1358 O O . GLY A 1 183 ? 10.326 10.442 10.779 1.00 69.50 183 GLY A O 1
ATOM 1359 N N . PHE A 1 184 ? 8.132 10.340 11.258 1.00 88.19 184 PHE A N 1
ATOM 1360 C CA . PHE A 1 184 ? 8.101 8.914 11.589 1.00 88.19 184 PHE A CA 1
ATOM 1361 C C . PHE A 1 184 ? 7.107 8.195 10.676 1.00 88.19 184 PHE A C 1
ATOM 1363 O O . PHE A 1 184 ? 5.952 8.609 10.549 1.00 88.19 184 PHE A O 1
ATOM 1370 N N . ALA A 1 185 ? 7.553 7.106 10.052 1.00 93.62 185 ALA A N 1
ATOM 1371 C CA . ALA A 1 185 ? 6.706 6.256 9.231 1.00 93.62 185 ALA A CA 1
ATOM 1372 C C . ALA A 1 185 ? 6.257 5.002 9.986 1.00 93.62 185 ALA A C 1
ATOM 1374 O O . ALA A 1 185 ? 7.046 4.315 10.630 1.00 93.62 185 ALA A O 1
ATOM 1375 N N . THR A 1 186 ? 4.985 4.660 9.842 1.00 95.44 186 THR A N 1
ATOM 1376 C CA . THR A 1 186 ? 4.394 3.398 10.275 1.00 95.44 186 THR A CA 1
ATOM 1377 C C . THR A 1 186 ? 3.968 2.616 9.042 1.00 95.44 186 THR A C 1
ATOM 1379 O O . THR A 1 186 ? 3.181 3.110 8.236 1.00 95.44 186 THR A O 1
ATOM 1382 N N . PHE A 1 187 ? 4.486 1.403 8.892 1.00 97.12 187 PHE A N 1
ATOM 1383 C CA . PHE A 1 187 ? 4.160 0.501 7.794 1.00 97.12 187 PHE A CA 1
ATOM 1384 C C . PHE A 1 187 ? 3.687 -0.835 8.362 1.00 97.12 187 PHE A C 1
ATOM 1386 O O . PHE A 1 187 ? 4.501 -1.641 8.824 1.00 97.12 187 PHE A O 1
ATOM 1393 N N . GLU A 1 188 ? 2.373 -1.052 8.383 1.00 96.94 188 GLU A N 1
ATOM 1394 C CA . GLU A 1 188 ? 1.792 -2.152 9.155 1.00 96.94 188 GLU A CA 1
ATOM 1395 C C . GLU A 1 188 ? 0.642 -2.891 8.479 1.00 96.94 188 GLU A C 1
ATOM 1397 O O . GLU A 1 188 ? -0.124 -2.312 7.719 1.00 96.94 188 GLU A O 1
ATOM 1402 N N . ASN A 1 189 ? 0.472 -4.178 8.778 1.00 97.75 189 ASN A N 1
ATOM 1403 C CA . ASN A 1 189 ? -0.633 -4.983 8.245 1.00 97.75 189 ASN A CA 1
ATOM 1404 C C . ASN A 1 189 ? -0.711 -4.996 6.706 1.00 97.75 189 ASN A C 1
ATOM 1406 O O . ASN A 1 189 ? -1.793 -5.145 6.140 1.00 97.75 189 ASN A O 1
ATOM 1410 N N . ASN A 1 190 ? 0.405 -4.820 5.995 1.00 98.19 190 ASN A N 1
ATOM 1411 C CA . ASN A 1 190 ? 0.412 -4.831 4.534 1.00 98.19 190 ASN A CA 1
ATOM 1412 C C . ASN A 1 190 ? 0.795 -6.209 3.987 1.00 98.19 190 ASN A C 1
ATOM 1414 O O . ASN A 1 190 ? 1.669 -6.884 4.527 1.00 98.19 190 ASN A O 1
ATOM 1418 N N . ILE A 1 191 ? 0.204 -6.593 2.856 1.00 98.12 191 ILE A N 1
ATOM 1419 C CA . ILE A 1 191 ? 0.638 -7.751 2.067 1.00 98.12 191 ILE A CA 1
ATOM 1420 C C . ILE A 1 191 ? 1.377 -7.258 0.827 1.00 98.12 191 ILE A C 1
ATOM 1422 O O . ILE A 1 191 ? 0.808 -6.518 0.029 1.00 98.12 191 ILE A O 1
ATOM 1426 N N . MET A 1 192 ? 2.604 -7.725 0.613 1.00 97.75 192 MET A N 1
ATOM 1427 C CA . MET A 1 192 ? 3.336 -7.593 -0.643 1.00 97.75 192 MET A CA 1
ATOM 1428 C C . MET A 1 192 ? 3.637 -8.977 -1.207 1.00 97.75 192 MET A C 1
ATOM 1430 O O . MET A 1 192 ? 4.469 -9.714 -0.680 1.00 97.75 192 MET A O 1
ATOM 1434 N N . ARG A 1 193 ? 2.962 -9.349 -2.296 1.00 96.12 193 ARG A N 1
ATOM 1435 C CA . ARG A 1 193 ? 3.086 -10.692 -2.871 1.00 96.12 193 ARG A CA 1
ATOM 1436 C C . ARG A 1 193 ? 3.107 -10.656 -4.392 1.00 96.12 193 ARG A C 1
ATOM 1438 O O . ARG A 1 193 ? 2.510 -9.785 -5.006 1.00 96.12 193 ARG A O 1
ATOM 1445 N N . ASP A 1 194 ? 3.806 -11.603 -5.006 1.00 95.69 194 ASP A N 1
ATOM 1446 C CA . ASP A 1 194 ? 3.870 -11.756 -6.466 1.00 95.69 194 ASP A CA 1
ATOM 1447 C C . ASP A 1 194 ? 4.340 -10.495 -7.224 1.00 95.69 194 ASP A C 1
ATOM 1449 O O . ASP A 1 194 ? 4.024 -10.327 -8.397 1.00 95.69 194 ASP A O 1
ATOM 1453 N N . ASN A 1 195 ? 5.074 -9.584 -6.573 1.00 96.62 195 ASN A N 1
ATOM 1454 C CA . ASN A 1 195 ? 5.611 -8.389 -7.227 1.00 96.62 195 ASN A CA 1
ATOM 1455 C C . ASN A 1 195 ? 6.958 -8.705 -7.900 1.00 96.62 195 ASN A C 1
ATOM 1457 O O . ASN A 1 195 ? 7.769 -9.475 -7.380 1.00 96.62 195 ASN A O 1
ATOM 1461 N N . VAL A 1 196 ? 7.205 -8.090 -9.053 1.00 96.19 196 VAL A N 1
ATOM 1462 C CA . VAL A 1 196 ? 8.440 -8.220 -9.830 1.00 96.19 196 VAL A CA 1
ATOM 1463 C C . VAL A 1 196 ? 9.310 -6.992 -9.588 1.00 96.19 196 VAL A C 1
ATOM 1465 O O . VAL A 1 196 ? 8.862 -5.859 -9.752 1.00 96.19 196 VAL A O 1
ATOM 1468 N N . PHE A 1 197 ? 10.570 -7.212 -9.221 1.00 94.62 197 PHE A N 1
ATOM 1469 C CA . PHE A 1 197 ? 11.515 -6.148 -8.886 1.00 94.62 197 PHE A CA 1
ATOM 1470 C C . PHE A 1 197 ? 12.621 -6.047 -9.926 1.00 94.62 197 PHE A C 1
ATOM 1472 O O . PHE A 1 197 ? 13.090 -7.052 -10.459 1.00 94.62 197 PHE A O 1
ATOM 1479 N N . CYS A 1 198 ? 13.109 -4.832 -10.128 1.00 91.31 198 CYS A N 1
ATOM 1480 C CA . CYS A 1 198 ? 14.146 -4.490 -11.090 1.00 91.31 198 CYS A CA 1
ATOM 1481 C C . CYS A 1 198 ? 15.581 -4.931 -10.748 1.00 91.31 198 CYS A C 1
ATOM 1483 O O . CYS A 1 198 ? 16.544 -4.417 -11.317 1.00 91.31 198 CYS A O 1
ATOM 1485 N N . GLY A 1 199 ? 15.738 -5.893 -9.841 1.00 89.31 199 GLY A N 1
ATOM 1486 C CA . GLY A 1 199 ? 17.028 -6.383 -9.366 1.00 89.31 199 GLY A CA 1
ATOM 1487 C C . GLY A 1 199 ? 17.324 -5.973 -7.919 1.00 89.31 199 GLY A C 1
ATOM 1488 O O . GLY A 1 199 ? 16.403 -5.627 -7.179 1.00 89.31 199 GLY A O 1
ATOM 1489 N N . PRO A 1 200 ? 18.594 -6.049 -7.486 1.00 86.69 200 PRO A N 1
ATOM 1490 C CA . PRO A 1 200 ? 18.976 -5.903 -6.079 1.00 86.69 200 PRO A CA 1
ATOM 1491 C C . PRO A 1 200 ? 18.895 -4.465 -5.546 1.00 86.69 200 PRO A C 1
ATOM 1493 O O . PRO A 1 200 ? 18.804 -4.278 -4.340 1.00 86.69 200 PRO A O 1
ATOM 1496 N N . ALA A 1 201 ? 18.899 -3.456 -6.423 1.00 87.00 201 ALA A N 1
ATOM 1497 C CA . ALA A 1 201 ? 18.720 -2.052 -6.035 1.00 87.00 201 ALA A CA 1
ATOM 1498 C C . ALA A 1 201 ? 17.250 -1.683 -5.744 1.00 87.00 201 ALA A C 1
ATOM 1500 O O . ALA A 1 201 ? 16.960 -0.551 -5.360 1.00 87.00 201 ALA A O 1
ATOM 1501 N N . CYS A 1 202 ? 16.324 -2.626 -5.955 1.00 91.56 202 CYS A N 1
ATOM 1502 C CA . CYS A 1 202 ? 14.894 -2.413 -5.814 1.00 91.56 202 CYS A CA 1
ATOM 1503 C C . CYS A 1 202 ? 14.354 -3.191 -4.609 1.00 91.56 202 CYS A C 1
ATOM 1505 O O . CYS A 1 202 ? 14.567 -4.401 -4.493 1.00 91.56 202 CYS A O 1
ATOM 1507 N N . GLY A 1 203 ? 13.660 -2.488 -3.718 1.00 93.38 203 GLY A N 1
ATOM 1508 C CA . GLY A 1 203 ? 13.090 -3.027 -2.488 1.00 93.38 203 GLY A CA 1
ATOM 1509 C C . GLY A 1 203 ? 11.572 -3.167 -2.545 1.00 93.38 203 GLY A C 1
ATOM 1510 O O . GLY A 1 203 ? 10.887 -2.535 -3.347 1.00 93.38 203 GLY A O 1
ATOM 1511 N N . GLU A 1 204 ? 11.037 -3.980 -1.645 1.00 95.62 204 GLU A N 1
ATOM 1512 C CA . GLU A 1 204 ? 9.621 -3.970 -1.273 1.00 95.62 204 GLU A CA 1
ATOM 1513 C C . GLU A 1 204 ? 9.287 -2.663 -0.555 1.00 95.62 204 GLU A C 1
ATOM 1515 O O . GLU A 1 204 ? 8.411 -1.912 -0.987 1.00 95.62 204 GLU A O 1
ATOM 1520 N N . VAL A 1 205 ? 10.065 -2.353 0.481 1.00 96.56 205 VAL A N 1
ATOM 1521 C CA . VAL A 1 205 ? 9.964 -1.109 1.242 1.00 96.56 205 VAL A CA 1
ATOM 1522 C C . VAL A 1 205 ? 11.317 -0.410 1.222 1.00 96.56 205 VAL A C 1
ATOM 1524 O O . VAL A 1 205 ? 12.341 -1.027 1.508 1.00 96.56 205 VAL A O 1
ATOM 1527 N N . VAL A 1 206 ? 11.322 0.877 0.892 1.00 94.75 206 VAL A N 1
ATOM 1528 C CA . VAL A 1 206 ? 12.476 1.770 1.048 1.00 94.75 206 VAL A CA 1
ATOM 1529 C C . VAL A 1 206 ? 12.138 2.783 2.128 1.00 94.75 206 VAL A C 1
ATOM 1531 O O . VAL A 1 206 ? 11.053 3.360 2.095 1.00 94.75 206 VAL A O 1
ATOM 1534 N N . THR A 1 207 ? 13.045 3.011 3.071 1.00 92.69 207 THR A N 1
ATOM 1535 C CA . THR A 1 207 ? 12.845 3.980 4.156 1.00 92.69 207 THR A CA 1
ATOM 1536 C C . THR A 1 207 ? 13.951 5.031 4.141 1.00 92.69 207 THR A C 1
ATOM 1538 O O . THR A 1 207 ? 15.107 4.696 4.405 1.00 92.69 207 THR A O 1
ATOM 1541 N N . ASP A 1 208 ? 13.591 6.289 3.892 1.00 88.38 208 ASP A N 1
ATOM 1542 C CA . ASP A 1 208 ? 14.509 7.440 3.977 1.00 88.38 208 ASP A CA 1
ATOM 1543 C C . ASP A 1 208 ? 14.387 8.179 5.326 1.00 88.38 208 ASP A C 1
ATOM 1545 O O . ASP A 1 208 ? 15.185 9.061 5.640 1.00 88.38 208 ASP A O 1
ATOM 1549 N N . ILE A 1 209 ? 13.384 7.820 6.130 1.00 86.88 209 ILE A N 1
ATOM 1550 C CA . ILE A 1 209 ? 13.116 8.348 7.473 1.00 86.88 209 ILE A CA 1
ATOM 1551 C C . ILE A 1 209 ? 13.021 7.205 8.488 1.00 86.88 209 ILE A C 1
ATOM 1553 O O . ILE A 1 209 ? 12.982 6.028 8.118 1.00 86.88 209 ILE A O 1
ATOM 1557 N N . ASN A 1 210 ? 12.947 7.542 9.778 1.00 89.69 210 ASN A N 1
ATOM 1558 C CA . ASN A 1 210 ? 12.696 6.553 10.823 1.00 89.69 210 ASN A CA 1
ATOM 1559 C C . ASN A 1 210 ? 11.354 5.863 10.563 1.00 89.69 210 ASN A C 1
ATOM 1561 O O . ASN A 1 210 ? 10.307 6.508 10.568 1.00 89.69 210 ASN A O 1
ATOM 1565 N N . ALA A 1 211 ? 11.392 4.549 10.357 1.00 93.19 211 ALA A N 1
ATOM 1566 C CA . ALA A 1 211 ? 10.206 3.756 10.072 1.00 93.19 211 ALA A CA 1
ATOM 1567 C C . ALA A 1 211 ? 10.060 2.581 11.044 1.00 93.19 211 ALA A C 1
ATOM 1569 O O . ALA A 1 211 ? 11.047 1.926 11.387 1.00 93.19 211 ALA A O 1
ATOM 1570 N N . ARG A 1 212 ? 8.824 2.281 11.442 1.00 95.00 212 ARG A N 1
ATOM 1571 C CA . ARG A 1 212 ? 8.431 1.012 12.059 1.00 95.00 212 ARG A CA 1
ATOM 1572 C C . ARG A 1 212 ? 7.725 0.152 11.025 1.00 95.00 212 ARG A C 1
ATOM 1574 O O . ARG A 1 212 ? 6.712 0.566 10.468 1.00 95.00 212 ARG A O 1
ATOM 1581 N N . LEU A 1 213 ? 8.257 -1.044 10.799 1.00 96.31 213 LEU A N 1
ATOM 1582 C CA . LEU A 1 213 ? 7.676 -2.056 9.924 1.00 96.31 213 LEU A CA 1
ATOM 1583 C C . LEU A 1 213 ? 7.173 -3.215 10.795 1.00 96.31 213 LEU A C 1
ATOM 1585 O O . LEU A 1 213 ? 7.996 -3.928 11.377 1.00 96.31 213 LEU A O 1
ATOM 1589 N N . GLN A 1 214 ? 5.856 -3.408 10.898 1.00 96.12 214 GLN A N 1
ATOM 1590 C CA . GLN A 1 214 ? 5.276 -4.422 11.788 1.00 96.12 214 GLN A CA 1
ATOM 1591 C C . GLN A 1 214 ? 4.088 -5.179 11.183 1.00 96.12 214 GLN A C 1
ATOM 1593 O O . GLN A 1 214 ? 3.318 -4.599 10.429 1.00 96.12 214 GLN A O 1
ATOM 1598 N N . ASN A 1 215 ? 3.902 -6.462 11.509 1.00 97.00 215 ASN A N 1
ATOM 1599 C CA . ASN A 1 215 ? 2.725 -7.244 11.091 1.00 97.00 215 ASN A CA 1
ATOM 1600 C C . ASN A 1 215 ? 2.494 -7.255 9.571 1.00 97.00 215 ASN A C 1
ATOM 1602 O O . ASN A 1 215 ? 1.359 -7.262 9.111 1.00 97.00 215 ASN A O 1
ATOM 1606 N N . ASN A 1 216 ? 3.549 -7.228 8.757 1.00 98.06 216 ASN A N 1
ATOM 1607 C CA . ASN A 1 216 ? 3.404 -7.287 7.303 1.00 98.06 216 ASN A CA 1
ATOM 1608 C C . ASN A 1 216 ? 3.739 -8.679 6.761 1.00 98.06 216 ASN A C 1
ATOM 1610 O O . ASN A 1 216 ? 4.499 -9.428 7.369 1.00 98.06 216 ASN A O 1
ATOM 1614 N N . ILE A 1 217 ? 3.245 -8.987 5.564 1.00 97.81 217 ILE A N 1
ATOM 1615 C CA . ILE A 1 217 ? 3.638 -10.164 4.788 1.00 97.81 217 ILE A CA 1
ATOM 1616 C C . ILE A 1 217 ? 4.451 -9.701 3.577 1.00 97.81 217 ILE A C 1
ATOM 1618 O O . ILE A 1 217 ? 3.880 -9.136 2.646 1.00 97.81 217 ILE A O 1
ATOM 1622 N N . PHE A 1 218 ? 5.769 -9.918 3.579 1.00 94.81 218 PHE A N 1
ATOM 1623 C CA . PHE A 1 218 ? 6.664 -9.578 2.462 1.00 94.81 218 PHE A CA 1
ATOM 1624 C C . PHE A 1 218 ? 7.962 -10.412 2.487 1.00 94.81 218 PHE A C 1
ATOM 1626 O O . PHE A 1 218 ? 8.314 -11.024 3.495 1.00 94.81 218 PHE A O 1
ATOM 1633 N N . SER A 1 219 ? 8.698 -10.456 1.372 1.00 86.00 219 SER A N 1
ATOM 1634 C CA . SER A 1 219 ? 9.870 -11.329 1.153 1.00 86.00 219 SER A CA 1
ATOM 1635 C C . SER A 1 219 ? 11.186 -10.854 1.792 1.00 86.00 219 SER A C 1
ATOM 1637 O O . SER A 1 219 ? 12.262 -11.336 1.434 1.00 86.00 219 SER A O 1
ATOM 1639 N N . SER A 1 220 ? 11.115 -9.953 2.773 1.00 80.50 220 SER A N 1
ATOM 1640 C CA . SER A 1 220 ? 12.217 -9.294 3.497 1.00 80.50 220 SER A CA 1
A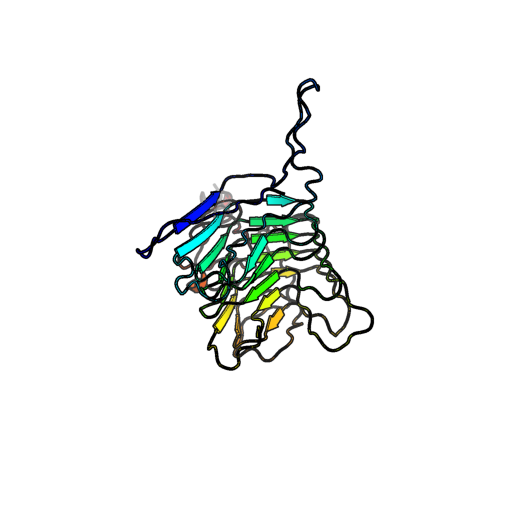TOM 1641 C C . SER A 1 220 ? 13.090 -8.293 2.718 1.00 80.50 220 SER A C 1
ATOM 1643 O O . SER A 1 220 ? 14.156 -7.916 3.203 1.00 80.50 220 SER A O 1
ATOM 1645 N N . ARG A 1 221 ? 12.667 -7.792 1.548 1.00 88.88 221 ARG A N 1
ATOM 1646 C CA . ARG A 1 221 ? 13.476 -6.838 0.757 1.00 88.88 221 ARG A CA 1
ATOM 1647 C C . ARG A 1 221 ? 13.291 -5.391 1.214 1.00 88.88 221 ARG A C 1
ATOM 1649 O O . ARG A 1 221 ? 12.760 -4.563 0.477 1.00 88.88 221 ARG A O 1
ATOM 1656 N N . VAL A 1 222 ? 13.740 -5.086 2.426 1.00 92.19 222 VAL A N 1
ATOM 1657 C CA . VAL A 1 222 ? 13.733 -3.721 2.970 1.00 92.19 222 VAL A CA 1
ATOM 1658 C C . VAL A 1 222 ? 15.069 -3.041 2.686 1.00 92.19 222 VAL A C 1
ATOM 1660 O O . VAL A 1 222 ? 16.123 -3.593 2.994 1.00 92.19 222 VAL A O 1
ATOM 1663 N N . LEU A 1 223 ? 15.028 -1.841 2.110 1.00 90.81 223 LEU A N 1
ATOM 1664 C CA . LEU A 1 223 ? 16.195 -0.980 1.915 1.00 90.81 223 LEU A CA 1
ATOM 1665 C C . LEU A 1 223 ? 16.116 0.230 2.854 1.00 90.81 223 LEU A C 1
A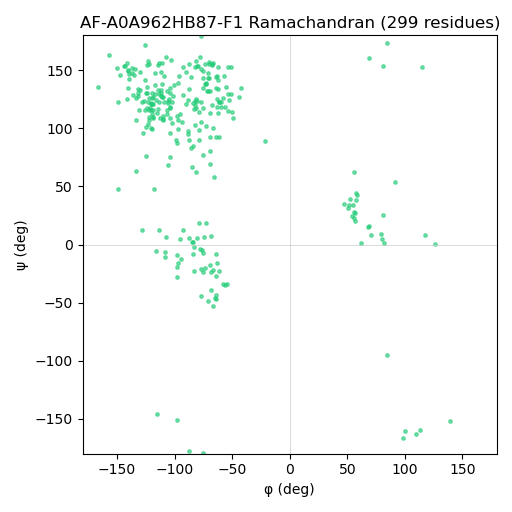TOM 1667 O O . LEU A 1 223 ? 15.035 0.763 3.102 1.00 90.81 223 LEU A O 1
ATOM 1671 N N . GLY A 1 224 ? 17.273 0.683 3.337 1.00 88.38 224 GLY A N 1
ATOM 1672 C CA . GLY A 1 224 ? 17.377 1.718 4.368 1.00 88.38 224 GLY A CA 1
ATOM 1673 C C . GLY A 1 224 ? 17.601 1.125 5.760 1.00 88.38 224 GLY A C 1
ATOM 1674 O O . GLY A 1 224 ? 17.956 -0.046 5.902 1.00 88.38 224 GLY A O 1
ATOM 1675 N N . THR A 1 225 ? 17.432 1.948 6.791 1.00 85.62 225 THR A N 1
ATOM 1676 C CA . THR A 1 225 ? 17.639 1.564 8.196 1.00 85.62 225 THR A CA 1
ATOM 1677 C C . THR A 1 225 ? 16.378 1.863 9.006 1.00 85.62 225 THR A C 1
ATOM 1679 O O . THR A 1 225 ? 16.342 2.874 9.713 1.00 85.62 225 THR A O 1
ATOM 1682 N N . PRO A 1 226 ? 15.318 1.037 8.889 1.00 87.62 226 PRO A N 1
ATOM 1683 C CA . PRO A 1 226 ? 14.124 1.204 9.709 1.00 87.62 226 PRO A CA 1
ATOM 1684 C C . PRO A 1 226 ? 14.493 1.159 11.196 1.00 87.62 226 PRO A C 1
ATOM 1686 O O . PRO A 1 226 ? 15.384 0.417 11.609 1.00 87.62 226 PRO A O 1
ATOM 1689 N N . LEU A 1 227 ? 13.783 1.945 12.004 1.00 89.88 227 LEU A N 1
ATOM 1690 C CA . LEU A 1 227 ? 13.997 2.017 13.447 1.00 89.88 227 LEU A CA 1
ATOM 1691 C C . LEU A 1 227 ? 13.587 0.710 14.136 1.00 89.88 227 LEU A C 1
ATOM 1693 O O . LEU A 1 227 ? 14.242 0.270 15.078 1.00 89.88 227 LEU A O 1
ATOM 1697 N N . LEU A 1 228 ? 12.488 0.107 13.675 1.00 89.38 228 LEU A N 1
ATOM 1698 C CA . LEU A 1 228 ? 11.945 -1.132 14.219 1.00 89.38 228 LEU A CA 1
ATOM 1699 C C . LEU A 1 228 ? 11.431 -2.027 13.093 1.00 89.38 228 LEU A C 1
ATOM 1701 O O . LEU A 1 228 ? 10.699 -1.574 12.213 1.00 89.38 228 LEU A O 1
ATOM 1705 N N . VAL A 1 229 ? 11.782 -3.309 13.166 1.00 90.88 229 VAL A N 1
ATOM 1706 C CA . VAL A 1 229 ? 11.269 -4.369 12.295 1.00 90.88 229 VAL A CA 1
ATOM 1707 C C . VAL A 1 229 ? 10.887 -5.544 13.189 1.00 90.88 229 VAL A C 1
ATOM 1709 O O . VAL A 1 229 ? 11.765 -6.211 13.732 1.00 90.88 229 VAL A O 1
ATOM 1712 N N . SER A 1 230 ? 9.592 -5.788 13.371 1.00 94.56 230 SER A N 1
ATOM 1713 C CA . SER A 1 230 ? 9.087 -6.894 14.198 1.00 94.56 230 SER A CA 1
ATOM 1714 C C . SER A 1 230 ? 7.854 -7.530 13.570 1.00 94.56 230 SER A C 1
ATOM 1716 O O . SER A 1 230 ? 7.190 -6.906 12.754 1.00 94.56 230 SER A O 1
ATOM 1718 N N . ASP A 1 231 ? 7.573 -8.790 13.900 1.00 94.88 231 ASP A N 1
ATOM 1719 C CA . ASP A 1 231 ? 6.344 -9.488 13.487 1.00 94.88 231 ASP A CA 1
ATOM 1720 C C . ASP A 1 231 ? 6.053 -9.419 11.977 1.00 94.88 231 ASP A C 1
ATOM 1722 O O . ASP A 1 231 ? 4.908 -9.327 11.560 1.00 94.88 231 ASP A O 1
ATOM 1726 N N . ASN A 1 232 ? 7.087 -9.413 11.131 1.00 96.25 232 ASN A N 1
ATOM 1727 C CA . ASN A 1 232 ? 6.915 -9.496 9.681 1.00 96.25 232 ASN A CA 1
ATOM 1728 C C . ASN A 1 232 ? 7.091 -10.946 9.238 1.00 96.25 232 ASN A C 1
ATOM 1730 O O . ASN A 1 232 ? 7.988 -11.652 9.706 1.00 96.25 232 ASN A O 1
ATOM 1734 N N . TYR A 1 233 ? 6.248 -11.380 8.312 1.00 96.81 233 TYR A N 1
ATOM 1735 C CA . TYR A 1 233 ? 6.119 -12.771 7.918 1.00 96.81 233 TYR A CA 1
ATOM 1736 C C . TYR A 1 233 ? 6.510 -12.954 6.452 1.00 96.81 233 TYR A C 1
ATOM 1738 O O . TYR A 1 233 ? 6.094 -12.200 5.576 1.00 96.81 233 TYR A O 1
ATOM 1746 N N . ASN A 1 234 ? 7.266 -14.012 6.169 1.00 96.69 234 ASN A N 1
ATOM 1747 C CA . ASN A 1 234 ? 7.503 -14.488 4.808 1.00 96.69 234 ASN A CA 1
ATOM 1748 C C . ASN A 1 234 ? 6.683 -15.764 4.581 1.00 96.69 234 ASN A C 1
ATOM 1750 O O . ASN A 1 234 ? 7.218 -16.872 4.541 1.00 96.69 234 ASN A O 1
ATOM 1754 N N . ILE A 1 235 ? 5.363 -15.594 4.536 1.00 96.56 235 ILE A N 1
ATOM 1755 C CA . ILE A 1 235 ? 4.374 -16.666 4.372 1.00 96.56 235 ILE A CA 1
ATOM 1756 C C . ILE A 1 235 ? 3.521 -16.400 3.134 1.00 96.56 235 ILE A C 1
ATOM 1758 O O . ILE A 1 235 ? 3.367 -15.256 2.708 1.00 96.56 235 ILE A O 1
ATOM 1762 N N . ASP A 1 236 ? 2.953 -17.454 2.552 1.00 96.50 236 ASP A N 1
ATOM 1763 C CA . ASP A 1 236 ? 1.964 -17.287 1.491 1.00 96.50 236 ASP A CA 1
ATOM 1764 C C . ASP A 1 236 ? 0.628 -16.832 2.105 1.00 96.50 236 ASP A C 1
ATOM 1766 O O . ASP A 1 236 ? 0.040 -17.594 2.880 1.00 96.50 236 ASP A O 1
ATOM 1770 N N . PRO A 1 237 ? 0.107 -15.637 1.763 1.00 96.88 237 PRO A N 1
ATOM 1771 C CA . PRO A 1 237 ? -1.186 -15.185 2.265 1.00 96.88 237 PRO A CA 1
ATOM 1772 C C . PRO A 1 237 ? -2.351 -16.059 1.782 1.00 96.88 237 PRO A C 1
ATOM 1774 O O . PRO A 1 237 ? -3.459 -15.883 2.265 1.00 96.88 237 PRO A O 1
ATOM 1777 N N . SER A 1 238 ? -2.147 -17.009 0.862 1.00 96.62 238 SER A N 1
ATOM 1778 C CA . SER A 1 238 ? -3.163 -17.979 0.436 1.00 96.62 238 SER A CA 1
ATOM 1779 C C . SER A 1 238 ? -4.438 -17.298 -0.068 1.00 96.62 238 SER A C 1
ATOM 1781 O O . SER A 1 238 ? -5.523 -17.443 0.500 1.00 96.62 238 SER A O 1
ATOM 1783 N N . PHE A 1 239 ? -4.305 -16.528 -1.149 1.00 96.38 239 PHE A N 1
ATOM 1784 C CA . PHE A 1 239 ? -5.445 -15.896 -1.811 1.00 96.38 239 PHE A CA 1
ATOM 1785 C C . PHE A 1 239 ? -6.410 -16.937 -2.397 1.00 96.38 239 PHE A C 1
ATOM 1787 O O . PHE A 1 239 ? -5.997 -17.978 -2.910 1.00 96.38 239 PHE A O 1
ATOM 1794 N N . ALA A 1 240 ? -7.711 -16.641 -2.357 1.00 93.06 240 ALA A N 1
ATOM 1795 C CA . ALA A 1 240 ? -8.769 -17.525 -2.848 1.00 93.06 240 ALA A CA 1
ATOM 1796 C C . ALA A 1 240 ? -8.756 -17.690 -4.371 1.00 93.06 240 ALA A C 1
ATOM 1798 O O . ALA A 1 240 ? -9.234 -18.698 -4.891 1.00 93.06 240 ALA A O 1
ATOM 1799 N N . PHE A 1 241 ? -8.180 -16.724 -5.090 1.00 90.25 241 PHE A N 1
ATOM 1800 C CA . PHE A 1 241 ? -8.165 -16.707 -6.545 1.00 90.25 241 PHE A CA 1
ATOM 1801 C C . PHE A 1 241 ? -6.795 -16.310 -7.091 1.00 90.25 241 PHE A C 1
ATOM 1803 O O . PHE A 1 241 ? -6.111 -15.433 -6.560 1.00 90.25 241 PHE A O 1
ATOM 1810 N N . VAL A 1 242 ? -6.440 -16.875 -8.247 1.00 85.81 242 VAL A N 1
ATOM 1811 C CA . VAL A 1 242 ? -5.198 -16.531 -8.961 1.00 85.81 242 VAL A CA 1
ATOM 1812 C C . VAL A 1 242 ? -5.132 -15.037 -9.289 1.00 85.81 242 VAL A C 1
ATOM 1814 O O . VAL A 1 242 ? -4.052 -14.463 -9.221 1.00 85.81 242 VAL A O 1
ATOM 1817 N N . ILE A 1 243 ? -6.271 -14.399 -9.582 1.00 77.44 243 ILE A N 1
ATOM 1818 C CA . ILE A 1 243 ? -6.370 -12.983 -9.992 1.00 77.44 243 ILE A CA 1
ATOM 1819 C C . ILE A 1 243 ? -7.110 -12.134 -8.927 1.00 77.44 243 ILE A C 1
ATOM 1821 O O . ILE A 1 243 ? -7.492 -11.001 -9.186 1.00 77.44 243 ILE A O 1
ATOM 1825 N N . GLY A 1 244 ? -7.327 -12.659 -7.714 1.00 86.19 244 GLY A N 1
ATOM 1826 C CA . GLY A 1 244 ? -8.014 -11.944 -6.629 1.00 86.19 244 GLY A CA 1
ATOM 1827 C C . GLY A 1 244 ? -7.178 -11.853 -5.358 1.00 86.19 244 GLY A C 1
ATOM 1828 O O . GLY A 1 244 ? -6.312 -12.683 -5.117 1.00 86.19 244 GLY A O 1
ATOM 1829 N N . VAL A 1 245 ? -7.440 -10.846 -4.534 1.00 91.50 245 VAL A N 1
ATOM 1830 C CA . VAL A 1 245 ? -6.700 -10.580 -3.283 1.00 91.50 245 VAL A CA 1
ATOM 1831 C C . VAL A 1 245 ? -7.491 -10.905 -2.017 1.00 91.50 245 VAL A C 1
ATOM 1833 O O . VAL A 1 245 ? -7.026 -10.655 -0.910 1.00 91.50 245 VAL A O 1
ATOM 1836 N N . VAL A 1 246 ? -8.670 -11.506 -2.172 1.00 94.12 246 VAL A N 1
ATOM 1837 C CA . VAL A 1 246 ? -9.446 -12.040 -1.051 1.00 94.12 246 VAL A CA 1
ATOM 1838 C C . VAL A 1 246 ? -8.720 -13.260 -0.484 1.00 94.12 246 VAL A C 1
ATOM 1840 O O . VAL A 1 246 ? -8.303 -14.141 -1.240 1.00 94.12 246 VAL A O 1
ATOM 1843 N N . LEU A 1 247 ? -8.562 -13.309 0.836 1.00 95.31 247 LEU A N 1
ATOM 1844 C CA . LEU A 1 247 ? -7.938 -14.425 1.544 1.00 95.31 247 LEU A CA 1
ATOM 1845 C C . LEU A 1 247 ? -8.841 -15.666 1.518 1.00 95.31 247 LEU A C 1
ATOM 1847 O O . LEU A 1 247 ? -10.068 -15.560 1.539 1.00 95.31 247 LEU A O 1
ATOM 1851 N N . ARG A 1 248 ? -8.247 -16.862 1.485 1.00 95.19 248 ARG A N 1
ATOM 1852 C CA . ARG A 1 248 ? -8.996 -18.101 1.734 1.00 95.19 248 ARG A CA 1
ATOM 1853 C C . ARG A 1 248 ? -9.411 -18.207 3.206 1.00 95.19 248 ARG A C 1
ATOM 1855 O O . ARG A 1 248 ? -8.725 -17.651 4.062 1.00 95.19 248 ARG A O 1
ATOM 1862 N N . PRO A 1 249 ? -10.457 -18.990 3.532 1.00 93.56 249 PRO A N 1
ATOM 1863 C CA . PRO A 1 249 ? -10.814 -19.277 4.922 1.00 93.56 249 PRO A CA 1
ATOM 1864 C C . PRO A 1 249 ? -9.673 -19.852 5.767 1.00 93.56 249 PRO A C 1
ATOM 1866 O O . PRO A 1 249 ? -9.575 -19.541 6.946 1.00 93.56 249 PRO A O 1
ATOM 1869 N N . ASP A 1 250 ? -8.793 -20.650 5.171 1.00 94.38 250 ASP A N 1
ATOM 1870 C CA . ASP A 1 250 ? -7.626 -21.267 5.810 1.00 94.38 250 ASP A CA 1
ATOM 1871 C C . ASP A 1 250 ? -6.341 -20.428 5.679 1.00 94.38 250 ASP A C 1
ATOM 1873 O O . ASP A 1 250 ? -5.246 -20.926 5.937 1.00 94.38 250 ASP A O 1
ATOM 1877 N N . SER A 1 251 ? -6.448 -19.166 5.251 1.00 96.75 251 SER A N 1
ATOM 1878 C CA . SER A 1 251 ? -5.286 -18.305 5.046 1.00 96.75 251 SER A CA 1
ATOM 1879 C C . SER A 1 251 ? -4.540 -18.026 6.356 1.00 96.75 251 SER A C 1
ATOM 1881 O O . SER A 1 251 ? -5.162 -17.625 7.341 1.00 96.75 251 SER A O 1
ATOM 1883 N N . PRO A 1 252 ? -3.198 -18.125 6.361 1.00 97.19 252 PRO A N 1
ATOM 1884 C CA . PRO A 1 252 ? -2.394 -17.792 7.531 1.00 97.19 252 PRO A CA 1
ATOM 1885 C C . PRO A 1 252 ? -2.245 -16.276 7.741 1.00 97.19 252 PRO A C 1
ATOM 1887 O O . PRO A 1 252 ? -1.634 -15.862 8.716 1.00 97.19 252 PRO A O 1
ATOM 1890 N N . ALA A 1 253 ? -2.758 -15.445 6.826 1.00 97.12 253 ALA A N 1
ATOM 1891 C CA . ALA A 1 253 ? -2.788 -13.989 6.976 1.00 97.12 253 ALA A CA 1
ATOM 1892 C C . ALA A 1 253 ? -3.992 -13.502 7.801 1.00 97.12 253 ALA A C 1
ATOM 1894 O O . ALA A 1 253 ? -4.078 -12.308 8.105 1.00 97.12 253 ALA A O 1
ATOM 1895 N N . ARG A 1 254 ? -4.920 -14.411 8.128 1.00 96.12 254 ARG A N 1
ATOM 1896 C CA . ARG A 1 254 ? -6.107 -14.102 8.919 1.00 96.12 254 ARG A CA 1
ATOM 1897 C C . ARG A 1 254 ? -5.776 -13.934 10.394 1.00 96.12 254 ARG A C 1
ATOM 1899 O O . ARG A 1 254 ? -4.930 -14.662 10.910 1.00 96.12 254 ARG A O 1
ATOM 1906 N N . ASP A 1 255 ? -6.456 -12.996 11.049 1.00 95.56 255 ASP A N 1
ATOM 1907 C CA . ASP A 1 255 ? -6.350 -12.730 12.489 1.00 95.56 255 ASP A CA 1
ATOM 1908 C C . ASP A 1 255 ? -4.891 -12.551 12.989 1.00 95.56 255 ASP A C 1
ATOM 1910 O O . ASP A 1 255 ? -4.555 -12.908 14.120 1.00 95.56 255 ASP A O 1
ATOM 1914 N N . LEU A 1 256 ? -4.002 -12.020 12.138 1.00 96.44 256 LEU A N 1
ATOM 1915 C CA . LEU A 1 256 ? -2.555 -11.895 12.399 1.00 96.44 256 LEU A CA 1
ATOM 1916 C C . LEU A 1 256 ? -2.072 -10.435 12.469 1.00 96.44 256 LEU A C 1
ATOM 1918 O O . LEU A 1 256 ? -0.901 -10.160 12.743 1.00 96.44 256 LEU A O 1
ATOM 1922 N N . GLY A 1 257 ? -2.953 -9.480 12.181 1.00 96.12 257 GLY A N 1
ATOM 1923 C CA . GLY A 1 257 ? -2.615 -8.067 12.151 1.00 96.12 257 GLY A CA 1
ATOM 1924 C C . GLY A 1 257 ? -2.493 -7.425 13.533 1.00 96.12 257 GLY A C 1
ATOM 1925 O O . GLY A 1 257 ? -2.700 -8.028 14.583 1.00 96.12 257 GLY A O 1
ATOM 1926 N N . ASN A 1 258 ? -2.166 -6.140 13.525 1.00 95.31 258 ASN A N 1
ATOM 1927 C CA . ASN A 1 258 ? -2.147 -5.283 14.698 1.00 95.31 258 ASN A CA 1
ATOM 1928 C C . ASN A 1 258 ? -3.370 -4.355 14.714 1.00 95.31 258 ASN A C 1
ATOM 1930 O O . ASN A 1 258 ? -3.513 -3.486 13.850 1.00 95.31 258 ASN A O 1
ATOM 1934 N N . ASN A 1 259 ? -4.213 -4.486 15.741 1.00 95.19 259 ASN A N 1
ATOM 1935 C CA . ASN A 1 259 ? -5.428 -3.684 15.906 1.00 95.19 259 ASN A CA 1
ATOM 1936 C C . ASN A 1 259 ? -5.157 -2.192 16.161 1.00 95.19 259 ASN A C 1
ATOM 1938 O O . ASN A 1 259 ? -6.045 -1.371 15.934 1.00 95.19 259 ASN A O 1
ATOM 1942 N N . SER A 1 260 ? -3.968 -1.804 16.643 1.00 91.44 260 SER A N 1
ATOM 1943 C CA . SER A 1 260 ? -3.697 -0.401 16.998 1.00 91.44 260 SER A CA 1
ATOM 1944 C C . SER A 1 260 ? -3.635 0.535 15.785 1.00 91.44 260 SER A C 1
ATOM 1946 O O . SER A 1 260 ? -3.815 1.743 15.930 1.00 91.44 260 SER A O 1
ATOM 1948 N N . THR A 1 261 ? -3.467 -0.016 14.580 1.00 84.12 261 THR A N 1
ATOM 1949 C CA . THR A 1 261 ? -3.452 0.733 13.310 1.00 84.12 261 THR A CA 1
ATOM 1950 C C . THR A 1 261 ? -4.839 1.016 12.746 1.00 84.12 261 THR A C 1
ATOM 1952 O O . THR A 1 261 ? -4.972 1.687 11.727 1.00 84.12 261 THR A O 1
ATOM 1955 N N . MET A 1 262 ? -5.889 0.540 13.419 1.00 83.94 262 MET A N 1
ATOM 1956 C CA . MET A 1 262 ? -7.277 0.703 12.986 1.00 83.94 262 MET A CA 1
ATOM 1957 C C . MET A 1 262 ? -7.904 2.037 13.402 1.00 83.94 262 MET A C 1
ATOM 1959 O O . MET A 1 262 ? -9.090 2.268 13.156 1.00 83.94 262 MET A O 1
ATOM 1963 N N . ALA A 1 263 ? -7.152 2.927 14.055 1.00 81.12 263 ALA A N 1
ATOM 1964 C CA . ALA A 1 263 ? -7.676 4.205 14.519 1.00 81.12 263 ALA A CA 1
ATOM 1965 C C . ALA A 1 263 ? -8.277 5.013 13.350 1.00 81.12 263 ALA A C 1
ATOM 1967 O O . ALA A 1 263 ? -7.590 5.366 12.396 1.00 81.12 263 ALA A O 1
ATOM 1968 N N . GLY A 1 264 ? -9.581 5.297 13.424 1.00 81.50 264 GLY A N 1
ATOM 1969 C CA . GLY A 1 264 ? -10.314 6.037 12.388 1.00 81.50 264 GLY A CA 1
ATOM 1970 C C . GLY A 1 264 ? -10.770 5.206 11.181 1.00 81.50 264 GLY A C 1
ATOM 1971 O O . GLY A 1 264 ? -11.418 5.751 10.290 1.00 81.50 264 GLY A O 1
ATOM 1972 N N . ILE A 1 265 ? -10.498 3.898 11.156 1.00 83.06 265 ILE A N 1
ATOM 1973 C CA . ILE A 1 265 ? -10.789 3.011 10.027 1.00 83.06 265 ILE A CA 1
ATOM 1974 C C . ILE A 1 265 ? -11.678 1.865 10.513 1.00 83.06 265 ILE A C 1
ATOM 1976 O O . ILE A 1 265 ? -11.227 0.933 11.170 1.00 83.06 265 ILE A O 1
ATOM 1980 N N . SER A 1 266 ? -12.972 1.925 10.205 1.00 91.25 266 SER A N 1
ATOM 1981 C CA . SER A 1 266 ? -13.940 0.922 10.676 1.00 91.25 266 SER A CA 1
ATOM 1982 C C . SER A 1 266 ? -14.248 -0.171 9.659 1.00 91.25 266 SER A C 1
ATOM 1984 O O . SER A 1 266 ? -14.818 -1.198 10.032 1.00 91.25 266 SER A O 1
ATOM 1986 N N . ARG A 1 267 ? -13.897 0.038 8.386 1.00 92.00 267 ARG A N 1
ATOM 1987 C CA . ARG A 1 267 ? -14.250 -0.857 7.282 1.00 92.00 267 ARG A CA 1
ATOM 1988 C C . ARG A 1 267 ? -13.022 -1.347 6.524 1.00 92.00 267 ARG A C 1
ATOM 1990 O O . ARG A 1 267 ? -11.979 -0.721 6.638 1.00 92.00 267 ARG A O 1
ATOM 1997 N N . ASP A 1 268 ? -13.139 -2.466 5.821 1.00 93.69 268 ASP A N 1
ATOM 1998 C CA . ASP A 1 268 ? -12.170 -2.977 4.847 1.00 93.69 268 ASP A CA 1
ATOM 1999 C C . ASP A 1 268 ? -12.432 -2.398 3.442 1.00 93.69 268 ASP A C 1
ATOM 2001 O O . ASP A 1 268 ? -13.342 -1.585 3.254 1.00 93.69 268 ASP A O 1
ATOM 2005 N N . TYR A 1 269 ? -11.654 -2.816 2.439 1.00 90.62 269 TYR A N 1
ATOM 2006 C CA . TYR A 1 269 ? -11.834 -2.383 1.047 1.00 90.62 269 TYR A CA 1
ATOM 2007 C C . TYR A 1 269 ? -13.242 -2.657 0.479 1.00 90.62 269 TYR A C 1
ATOM 2009 O O . TYR A 1 269 ? -13.757 -1.845 -0.286 1.00 90.62 269 TYR A O 1
ATOM 2017 N N . GLU A 1 270 ? -13.897 -3.758 0.862 1.00 89.56 270 GLU A N 1
ATOM 2018 C CA . GLU A 1 270 ? -15.251 -4.104 0.394 1.00 89.56 270 GLU A CA 1
ATOM 2019 C C . GLU A 1 270 ? -16.361 -3.487 1.260 1.00 89.56 270 GLU A C 1
ATOM 2021 O O . GLU A 1 270 ? -17.548 -3.752 1.056 1.00 89.56 270 GLU A O 1
ATOM 2026 N N . GLY A 1 271 ? -15.998 -2.639 2.224 1.00 89.19 271 GLY A N 1
ATOM 2027 C CA . GLY A 1 271 ? -16.933 -1.967 3.112 1.00 89.19 271 GLY A CA 1
ATOM 2028 C C . GLY A 1 271 ? -17.440 -2.835 4.266 1.00 89.19 271 GLY A C 1
ATOM 2029 O O . GLY A 1 271 ? -18.350 -2.401 4.981 1.00 89.19 271 GLY A O 1
ATOM 2030 N N . ARG A 1 272 ? -16.885 -4.030 4.493 1.00 91.69 272 ARG A N 1
ATOM 2031 C CA . ARG A 1 272 ? -17.185 -4.843 5.682 1.00 91.69 272 ARG A CA 1
ATOM 2032 C C . ARG A 1 272 ? -16.516 -4.239 6.905 1.00 91.69 272 ARG A C 1
ATOM 2034 O O . ARG A 1 272 ? -15.517 -3.554 6.766 1.00 91.69 272 ARG A O 1
ATOM 2041 N N . THR A 1 273 ? -17.031 -4.492 8.108 1.00 93.12 273 THR A N 1
ATOM 2042 C CA . THR A 1 273 ? -16.325 -4.111 9.346 1.00 93.12 273 THR A CA 1
ATOM 2043 C C . THR A 1 273 ? -14.927 -4.721 9.340 1.00 93.12 273 THR A C 1
ATOM 2045 O O . THR A 1 273 ? -14.808 -5.889 8.984 1.00 93.12 273 THR A O 1
ATOM 2048 N N . ARG A 1 274 ? -13.889 -3.966 9.714 1.00 91.50 274 ARG A N 1
ATOM 2049 C CA . ARG A 1 274 ? -12.519 -4.496 9.696 1.00 91.50 274 ARG A CA 1
ATOM 2050 C C . ARG A 1 274 ? -12.226 -5.417 10.872 1.00 91.50 274 ARG A C 1
ATOM 2052 O O . ARG A 1 274 ? -11.651 -6.461 10.682 1.00 91.50 274 ARG A O 1
ATOM 2059 N N . LEU A 1 275 ? -12.623 -5.061 12.088 1.00 92.12 275 LEU A N 1
ATOM 2060 C CA . LEU A 1 275 ? -12.448 -5.960 13.227 1.00 92.12 275 LEU A CA 1
ATOM 2061 C C . LEU A 1 275 ? -13.675 -6.871 13.333 1.00 92.12 275 LEU A C 1
ATOM 2063 O O . LEU A 1 275 ? -14.700 -6.456 13.875 1.00 92.12 275 LEU A O 1
ATOM 2067 N N . GLN A 1 276 ? -13.598 -8.068 12.751 1.00 87.06 276 GLN A N 1
ATOM 2068 C CA . GLN A 1 276 ? -14.694 -9.050 12.792 1.00 87.06 276 GLN A CA 1
ATOM 2069 C C . GLN A 1 276 ? -14.506 -10.106 13.885 1.00 87.06 276 GLN A C 1
ATOM 2071 O O . GLN A 1 276 ? -15.498 -10.596 14.424 1.00 87.06 276 GLN A O 1
ATOM 2076 N N . ASN A 1 277 ? -13.256 -10.392 14.252 1.00 84.69 277 ASN A N 1
ATOM 2077 C CA . ASN A 1 277 ? -12.882 -11.262 15.367 1.00 84.69 277 ASN A CA 1
ATOM 2078 C C . ASN A 1 277 ? -12.150 -10.453 16.458 1.00 84.69 277 ASN A C 1
ATOM 2080 O O . ASN A 1 277 ? -12.461 -9.287 16.701 1.00 84.69 277 ASN A O 1
ATOM 2084 N N . ALA A 1 278 ? -11.181 -11.072 17.142 1.00 91.56 278 ALA A N 1
ATOM 2085 C CA . ALA A 1 278 ? -10.341 -10.414 18.141 1.00 91.56 278 ALA A CA 1
ATOM 2086 C C . ALA A 1 278 ? -9.147 -9.659 17.530 1.00 91.56 278 ALA A C 1
ATOM 2088 O O . ALA A 1 278 ? -8.620 -8.745 18.165 1.00 91.56 278 ALA A O 1
ATOM 2089 N N . VAL A 1 279 ? -8.720 -10.027 16.319 1.00 94.75 279 VAL A N 1
ATOM 2090 C CA . VAL A 1 279 ? -7.559 -9.472 15.612 1.00 94.75 279 VAL A CA 1
ATOM 2091 C C . VAL A 1 279 ? -7.956 -9.219 14.157 1.00 94.75 279 VAL A C 1
ATOM 2093 O O . VAL A 1 279 ? -8.784 -9.950 13.633 1.00 94.75 279 VAL A O 1
ATOM 2096 N N . VAL A 1 280 ? -7.420 -8.173 13.526 1.00 95.81 280 VAL A N 1
ATOM 2097 C CA . VAL A 1 280 ? -7.659 -7.891 12.098 1.00 95.81 280 VAL A CA 1
ATOM 2098 C C . VAL A 1 280 ? -6.839 -8.795 11.176 1.00 95.81 280 VAL A C 1
ATOM 2100 O O . VAL A 1 280 ? -5.713 -9.180 11.505 1.00 95.81 280 VAL A O 1
ATOM 2103 N N . ASP A 1 281 ? -7.357 -9.064 9.981 1.00 96.88 281 ASP A N 1
ATOM 2104 C CA . ASP A 1 281 ? -6.593 -9.704 8.910 1.00 96.88 281 ASP A CA 1
ATOM 2105 C C . ASP A 1 281 ? -5.527 -8.746 8.337 1.00 96.88 281 ASP A C 1
ATOM 2107 O O . ASP A 1 281 ? -5.760 -7.544 8.156 1.00 96.88 281 ASP A O 1
ATOM 2111 N N . ILE A 1 282 ? -4.353 -9.272 7.971 1.00 97.56 282 ILE A N 1
ATOM 2112 C CA . ILE A 1 282 ? -3.330 -8.502 7.238 1.00 97.56 282 ILE A CA 1
ATOM 2113 C C . ILE A 1 282 ? -3.808 -8.299 5.788 1.00 97.56 282 ILE A C 1
ATOM 2115 O O . ILE A 1 282 ? -4.309 -9.224 5.154 1.00 97.56 282 ILE A O 1
ATOM 2119 N N . GLY A 1 283 ? -3.611 -7.107 5.218 1.00 97.19 283 GLY A N 1
ATOM 2120 C CA . GLY A 1 283 ? -3.971 -6.774 3.833 1.00 97.19 283 GLY A CA 1
ATOM 2121 C C . GLY A 1 283 ? -5.095 -5.748 3.737 1.00 97.19 283 GLY A C 1
ATOM 2122 O O . GLY A 1 283 ? -5.309 -4.996 4.674 1.00 97.19 283 GLY A O 1
ATOM 2123 N N . ALA A 1 284 ? -5.783 -5.673 2.594 1.00 96.12 284 ALA A N 1
ATOM 2124 C CA . ALA A 1 284 ? -6.859 -4.700 2.356 1.00 96.12 284 ALA A CA 1
ATOM 2125 C C . ALA A 1 284 ? -8.280 -5.222 2.651 1.00 96.12 284 ALA A C 1
ATOM 2127 O O . ALA A 1 284 ? -9.226 -4.434 2.686 1.00 96.12 284 ALA A O 1
ATOM 2128 N N . TYR A 1 285 ? -8.440 -6.534 2.832 1.00 95.44 285 TYR A N 1
ATOM 2129 C CA . TYR A 1 285 ? -9.730 -7.218 2.968 1.00 95.44 285 TYR A CA 1
ATOM 2130 C C . TYR A 1 285 ? -9.837 -7.865 4.339 1.00 95.44 285 TYR A C 1
ATOM 2132 O O . TYR A 1 285 ? -8.825 -8.313 4.876 1.00 95.44 285 TYR A O 1
ATOM 2140 N N . GLU A 1 286 ? -11.050 -7.924 4.878 1.00 94.44 286 GLU A N 1
ATOM 2141 C CA . GLU A 1 286 ? -11.389 -8.751 6.029 1.00 94.44 286 GLU A CA 1
ATOM 2142 C C . GLU A 1 286 ? -12.284 -9.891 5.550 1.00 94.44 286 GLU A C 1
ATOM 2144 O O . GLU A 1 286 ? -13.317 -9.666 4.895 1.00 94.44 286 GLU A O 1
ATOM 2149 N N . LEU A 1 287 ? -11.904 -11.127 5.861 1.00 91.38 287 LEU A N 1
ATOM 2150 C CA . LEU A 1 287 ? -12.754 -12.261 5.554 1.00 91.38 287 LEU A CA 1
ATOM 2151 C C . LEU A 1 287 ? -13.818 -12.408 6.642 1.00 91.38 287 LEU A C 1
ATOM 2153 O O . LEU A 1 287 ? -13.489 -12.666 7.798 1.00 91.38 287 LEU A O 1
ATOM 2157 N N . SER A 1 288 ? -15.094 -12.324 6.233 1.00 83.56 288 SER A N 1
ATOM 2158 C CA . SER A 1 288 ? -16.246 -12.606 7.101 1.00 83.56 288 SER A CA 1
ATOM 2159 C C . SER A 1 288 ? -15.996 -13.839 7.961 1.00 83.56 288 SER A C 1
ATOM 2161 O O . SER A 1 288 ? -15.539 -14.849 7.407 1.00 83.56 288 SER A O 1
ATOM 2163 N N . PRO A 1 289 ? -16.311 -13.797 9.276 1.00 77.62 289 PRO A N 1
ATOM 2164 C CA . PRO A 1 289 ? -16.210 -14.979 10.105 1.00 77.62 289 PRO A CA 1
ATOM 2165 C C . PRO A 1 289 ? -16.964 -16.086 9.389 1.00 77.62 289 PRO A C 1
ATOM 2167 O O . PRO A 1 289 ? -18.099 -15.879 8.939 1.00 77.62 289 PRO A O 1
ATOM 2170 N N . GLN A 1 290 ? -16.325 -17.245 9.238 1.00 67.56 290 GLN A N 1
ATOM 2171 C CA . GLN A 1 290 ? -17.090 -18.414 8.843 1.00 67.56 290 GLN A CA 1
ATOM 2172 C C . GLN A 1 290 ? -18.229 -18.530 9.858 1.00 67.56 290 GLN A C 1
ATOM 2174 O O . GLN A 1 290 ? -17.951 -18.404 11.056 1.00 67.56 290 GLN A O 1
ATOM 2179 N N . PRO A 1 291 ? -19.494 -18.676 9.418 1.00 66.94 291 PRO A N 1
ATOM 2180 C CA . PRO A 1 291 ? -20.587 -18.912 10.346 1.00 66.94 291 PRO A CA 1
ATOM 2181 C C . PRO A 1 291 ? -20.139 -20.067 11.229 1.00 66.94 291 PRO A C 1
ATOM 2183 O O . PRO A 1 291 ? -19.883 -21.137 10.681 1.00 66.94 291 PRO A O 1
ATOM 2186 N N . ALA A 1 292 ? -19.928 -19.813 12.528 1.00 62.88 292 ALA A N 1
ATOM 2187 C CA . ALA A 1 292 ? -19.380 -20.799 13.455 1.00 62.88 292 ALA A CA 1
ATOM 2188 C C . ALA A 1 292 ? -20.182 -22.073 13.259 1.00 62.88 292 ALA A C 1
ATOM 2190 O O . ALA A 1 292 ? -21.377 -22.014 13.539 1.00 62.88 292 ALA A O 1
ATOM 2191 N N . ASP A 1 293 ? -19.557 -23.097 12.655 1.00 59.50 293 ASP A N 1
ATOM 2192 C CA . ASP A 1 293 ? -20.215 -24.165 11.896 1.00 59.50 293 ASP A CA 1
ATOM 2193 C C . ASP A 1 293 ? -21.686 -24.299 12.275 1.00 59.50 293 ASP A C 1
ATOM 2195 O O . ASP A 1 293 ? -22.047 -25.016 13.210 1.00 59.50 293 ASP A O 1
ATOM 2199 N N . ALA A 1 294 ? -22.557 -23.553 11.586 1.00 55.50 294 ALA A N 1
ATOM 2200 C CA . ALA A 1 294 ? -23.980 -23.564 11.925 1.00 55.50 294 ALA A CA 1
ATOM 2201 C C . ALA A 1 294 ? -24.569 -24.974 11.715 1.00 55.50 294 ALA A C 1
ATOM 2203 O O . ALA A 1 294 ? -25.627 -25.299 12.243 1.00 55.50 294 ALA A O 1
ATOM 2204 N N . LEU A 1 295 ? -23.835 -25.821 10.982 1.00 59.03 295 LEU A N 1
ATOM 2205 C CA . LEU A 1 295 ? -24.048 -27.255 10.844 1.00 59.03 295 LEU A CA 1
ATOM 2206 C C . LEU A 1 295 ? -23.864 -28.054 12.147 1.00 59.03 295 LEU A C 1
ATOM 2208 O O . LEU A 1 295 ? -24.500 -29.092 12.279 1.00 59.03 295 LEU A O 1
ATOM 2212 N N . PHE A 1 296 ? -23.051 -27.597 13.105 1.00 63.53 296 PHE A N 1
ATOM 2213 C CA . PHE A 1 296 ? -22.863 -28.255 14.409 1.00 63.53 296 PHE A CA 1
ATOM 2214 C C . PHE A 1 296 ? -23.496 -27.493 15.578 1.00 63.53 296 PHE A C 1
ATOM 2216 O O . PHE A 1 296 ? -23.617 -28.051 16.669 1.00 63.53 296 PHE A O 1
ATOM 2223 N N . ALA A 1 297 ? -23.938 -26.249 15.371 1.00 59.50 297 ALA A N 1
ATOM 2224 C CA . ALA A 1 297 ? -24.614 -25.457 16.401 1.00 59.50 297 ALA A CA 1
ATOM 2225 C C . ALA A 1 297 ? -25.925 -26.099 16.900 1.00 59.50 297 ALA A C 1
ATOM 2227 O O . ALA A 1 297 ? -26.340 -25.837 18.028 1.00 59.50 297 ALA A O 1
ATOM 2228 N N . ASN A 1 298 ? -26.539 -26.975 16.098 1.00 61.81 298 ASN A N 1
ATOM 2229 C CA . ASN A 1 298 ? -27.777 -27.670 16.456 1.00 61.81 298 ASN A CA 1
ATOM 2230 C C . ASN A 1 298 ? -27.543 -29.071 17.050 1.00 61.81 298 ASN A C 1
ATOM 2232 O O . ASN A 1 298 ? -28.507 -29.778 17.316 1.00 61.81 298 ASN A O 1
ATOM 2236 N N . GLY A 1 299 ? -26.286 -29.474 17.276 1.00 61.78 299 GLY A N 1
ATOM 2237 C CA . GLY A 1 299 ? -25.964 -30.853 17.634 1.00 61.78 299 GLY A CA 1
ATOM 2238 C C . GLY A 1 299 ? -26.200 -31.814 16.466 1.00 61.78 299 GLY A C 1
ATOM 2239 O O . GLY A 1 299 ? -26.883 -31.504 15.495 1.00 61.78 299 GLY A O 1
ATOM 2240 N N . TYR A 1 300 ? -25.586 -32.991 16.535 1.00 58.09 300 TYR A N 1
ATOM 2241 C CA . TYR A 1 300 ? -25.973 -34.107 15.676 1.00 58.09 300 TYR A CA 1
ATOM 2242 C C . TYR A 1 300 ? -27.370 -34.589 16.115 1.00 58.09 300 TYR A C 1
ATOM 2244 O O . TYR A 1 300 ? -27.461 -35.537 16.894 1.00 58.09 300 TYR A O 1
ATOM 2252 N N . GLU A 1 301 ? -28.432 -33.906 15.689 1.00 57.50 301 GLU A N 1
ATOM 2253 C CA . GLU A 1 301 ? -29.804 -34.438 15.694 1.00 57.50 301 GLU A CA 1
ATOM 2254 C C . GLU A 1 301 ? -30.162 -35.016 14.320 1.00 57.50 301 GLU A C 1
ATOM 2256 O O . GLU A 1 301 ? -29.900 -34.342 13.295 1.00 57.50 301 GLU A O 1
#

Secondary structure (DSSP, 8-state):
-EE--------S--PPEEEEEESS-B---PPPPPTT-S------TT----EEEE----STT---PPPEEEEEES-EEES-EEEEEEEES-SSEEEEES-EEES-EEEEEEEE-SS-EEEES-EEES-BPPTT--SEEE--SS-EEEES-EEES-BPPP-TT--SS-EEEEEE----S-TT---EEEEES-EEES-B-SSTTEEEEEESSEEEEES-B--S-EEE--SEEES-B-S---BSSTT--PBPTT-TTTT-S-GGGGTT--B-TTSSBS-SSSSPPSSS-------TTTTTTT---

Sequence (301 aa):
MLLVNFETRLPGNSASYHFRLSGGWNAGCTQQALPGGPASIIDGANSRNPLAIRLESPGPNFTENPTGTITIDNIHFYRYAGSAVSIQWSEASTSIHHARFSYGAGAAIRNFPNGGVFLHNSLFEQNISDPGVSLVNVAGEENVVVANNTFRGNTLQGFPPQPTLAVGLVKLGEQAGAPGVPGFATFENNIMRDNVFCGPACGEVVTDINARLQNNIFSSRVLGTPLLVSDNYNIDPSFAFVIGVVLRPDSPARDLGNNSTMAGISRDYEGRTRLQNAVVDIGAYELSPQPADALFANGYE

Nearest PDB structures (foldseek):
  2pyg-assembly1_A  TM=2.229E-01  e=7.244E-01  unclassified
  8jhh-assembly1_A  TM=3.034E-01  e=8.277E+00  Microdochium nivale

Foldseek 3Di:
DPAPDDDDDDDDDQDADEAEDDDADLVADDDDDDPPDPDDDRPRPDPADAPEHEQDPPDDPDPDFHEYEYEYEQYEDEAYEAENYEYAAGQYEYAYALYEYENYEAAPYHEEYQHEYHAELYEAYQYEHDALEANAEYAYLEEYEHFQAEHANYEYHHDPPDLPRQYEVHEYHDPPPDPDRQYEYEAWLYEHPHYHYNPLSYFNYEYPHAYAHAHYADPPRYHDDHPYYPHYDPDDQCAPDPRDDHGDPPGPQAQRTDPVSCVVPQAASVRHGQCQDPGGGRHRDGDHPDPPPPVPVVPPD

Mean predicted aligned error: 9.5 Å

Solvent-accessible surface area (backbone atoms only — not comparable to full-atom values): 15926 Å² total; per-residue (Å²): 98,66,68,63,72,80,83,81,88,75,90,86,74,95,62,74,49,80,50,76,50,70,50,88,42,55,56,22,69,68,81,80,74,65,99,87,65,81,87,81,83,80,75,20,83,74,12,68,42,29,47,41,48,60,58,73,72,85,56,101,78,67,92,72,68,60,42,45,44,42,37,42,34,39,33,36,39,40,40,25,36,54,31,40,35,35,36,48,74,30,45,23,23,38,39,38,30,33,30,34,37,29,53,22,39,19,23,50,30,41,34,39,23,50,16,31,33,39,41,31,22,22,39,38,33,47,28,31,20,36,61,64,40,28,28,30,32,41,26,28,49,32,51,30,38,44,32,23,22,30,37,35,48,27,35,42,35,51,43,88,90,62,90,79,69,82,27,11,50,35,23,39,39,62,77,81,85,58,91,83,67,83,26,44,36,39,40,29,14,28,30,48,45,77,58,45,64,52,48,90,65,37,23,55,38,26,34,70,38,48,21,38,41,33,28,25,32,39,90,76,46,66,40,72,69,56,73,40,78,47,72,63,36,81,64,73,50,44,50,67,39,99,92,45,83,51,60,32,96,85,22,75,32,53,60,55,26,61,65,83,77,40,76,96,51,66,48,24,45,86,66,45,61,30,72,75,65,96,34,22,35,36,15,23,49,51,78,74,75,71,70,73,58,66,81,57,72,72,47,99,119